Protein AF-A0A8T5HAB3-F1 (afdb_monomer)

Mean predicted aligned error: 11.74 Å

Nearest PDB structures (foldseek):
  2iwv-assembly2_B  TM=5.406E-01  e=1.955E+00  Escherichia coli K-12
  3oml-assembly1_A  TM=2.052E-01  e=4.133E-02  Drosophila melanogaster
  8avj-assembly1_A  TM=4.100E-01  e=1.955E+00  Rhizobium sp. AAP43
  1s9c-assembly5_I  TM=2.449E-01  e=1.146E+00  Homo sapiens
  3kh8-assembly1_B  TM=1.793E-01  e=4.995E-01  Phytophthora capsici

pLDDT: mean 70.03, std 17.87, range [23.34, 96.44]

Foldseek 3Di:
DDPQPQPKQKLKFKKFFADDDPPPQDDADDPVNLLVLVCVLCPVPDPVVQCVCSQVWDWDADPQGKTKTKDFAPPDPDLQQKGKIWMKIKHADPQDPPKIKIKIWMWIDGRVRGITIMIIIITRDRDDDDDDDPDFDQDRLSQLVRCVNGWIDDPHTWHLDEAEDEPVCLLCVLVVLPPLVDQAKEKEWEAAQVPQHALDPQSLLSSLCTSHHHYYYYSGQVSLVVLCPHPSNPPVRHGRNKMKMFARDDPVPPDRDMDIDDSVRCNVDDPVSRVVVVVSSNSSRPDPDPDDVVNVVVSND

Solvent-accessible surface area (backbone atoms only — not comparable to full-atom values): 17225 Å² total; per-residue (Å²): 136,80,85,78,80,73,58,65,55,40,32,40,31,69,33,34,35,62,83,74,80,65,99,78,69,90,54,80,81,44,72,66,59,52,51,50,52,54,49,58,72,40,59,89,77,49,56,75,78,79,48,64,51,56,87,69,33,37,79,48,72,48,97,79,61,33,34,40,38,35,43,46,53,78,90,60,95,50,80,81,61,59,52,38,40,37,36,37,42,34,32,60,40,96,86,40,88,96,35,32,37,31,39,38,37,33,38,39,26,54,76,97,51,65,44,39,34,36,39,34,37,34,47,70,42,79,66,96,70,90,69,86,78,90,69,83,66,77,76,75,64,61,58,36,52,50,30,68,58,32,38,29,23,68,98,52,82,43,55,42,63,66,42,74,33,40,83,86,52,45,80,54,47,62,60,62,70,70,36,68,85,43,77,55,29,38,36,42,33,18,7,19,72,88,75,44,40,58,68,65,66,55,62,60,36,19,38,74,33,28,74,59,36,48,45,35,32,38,64,29,46,66,39,36,54,57,46,59,70,36,95,83,19,89,88,61,80,46,53,55,16,12,38,34,38,42,60,47,60,44,96,92,38,79,62,90,62,67,48,78,43,51,35,71,57,48,74,70,35,85,61,47,55,31,55,51,50,64,70,47,37,74,68,30,48,83,53,83,72,92,67,44,73,64,53,54,51,56,76,71,107

Secondary structure (DSSP, 8-state):
---------EEEEEEEES----TT------HHHHHHHHHHHHTTTS-TGGGTTGGG--EEE-TTS-EEEEEE----S-TTSPEEEEEEEEEE-TTSTT-EEEEEEEEEE-TTSPPEEEEEEE-----S------S-----THHHHHHHHH-EESSSEE-SS-EEE-TTTGGGHHHHHS-TT--S-EEEEPBPTTT-SBSS-HHHHHHHHTTT-EEEEESSHHHHHHHHTSTTGGGT---TT-EEEEPPPBTTB-S---EEE-HHHHHHSTTHHHHHHHHHGGGGS-S--SS-HHHHHHHH-

Sequence (301 aa):
MKQRYKSSFILGSQIILGQQRPTNFLEEPTLDGIIAIAKSFLGNRFSEEEFEGFEQSINLTTDDNRRIETIVSPRDDNPFTPNYFGMTLEHPDPAKEGFNWGVTFAAVQDVGAPYKVEIALFNGWEGKVLSPFYKPISKPSLVPLLIGKYGARRKKHISTEITMLNEDNIRHFPKQVFDITRELPIILISTNNNTNQPVPDVHRVSYELSGVAHVYVMSDSSVSDLLYNHPMSGSMRCSDGDVRLFLPVNEQNSDFKDRSWRAKHITSAHRFDKVLLKKLAPYSLTIDSYVTMDQVREMHR

Structure (mmCIF, N/CA/C/O backbone):
data_AF-A0A8T5HAB3-F1
#
_entry.id   AF-A0A8T5HAB3-F1
#
loop_
_atom_site.group_PDB
_atom_site.id
_atom_site.type_symbol
_atom_site.label_atom_id
_atom_site.label_alt_id
_atom_site.label_comp_id
_atom_site.label_asym_id
_atom_site.label_entity_id
_atom_site.label_seq_id
_atom_site.pdbx_PDB_ins_code
_atom_site.Cartn_x
_atom_site.Cartn_y
_atom_site.Cartn_z
_atom_site.occupancy
_atom_site.B_iso_or_equiv
_atom_site.auth_seq_id
_atom_site.auth_comp_id
_atom_site.auth_asym_id
_atom_site.auth_atom_id
_atom_site.pdbx_PDB_model_num
ATOM 1 N N . MET A 1 1 ? 23.199 -8.914 32.234 1.00 33.72 1 MET A N 1
ATOM 2 C CA . MET A 1 1 ? 21.853 -8.602 31.698 1.00 33.72 1 MET A CA 1
ATOM 3 C C . MET A 1 1 ? 21.982 -8.215 30.231 1.00 33.72 1 MET A C 1
ATOM 5 O O . MET A 1 1 ? 22.595 -7.200 29.947 1.00 33.72 1 MET A O 1
ATOM 9 N N . LYS A 1 2 ? 21.485 -9.030 29.291 1.00 26.31 2 LYS A N 1
ATOM 10 C CA . LYS A 1 2 ? 21.413 -8.651 27.868 1.00 26.31 2 LYS A CA 1
ATOM 11 C C . LYS A 1 2 ? 20.051 -8.002 27.624 1.00 26.31 2 LYS A C 1
ATOM 13 O O . LYS A 1 2 ? 19.040 -8.692 27.751 1.00 26.31 2 LYS A O 1
ATOM 18 N N . GLN A 1 3 ? 20.038 -6.707 27.303 1.00 24.06 3 GLN A N 1
ATOM 19 C CA . GLN A 1 3 ? 18.858 -5.985 26.819 1.00 24.06 3 GLN A CA 1
ATOM 20 C C . GLN A 1 3 ? 18.239 -6.790 25.665 1.00 24.06 3 GLN A C 1
ATOM 22 O O . GLN A 1 3 ? 18.888 -7.065 24.654 1.00 24.06 3 GLN A O 1
ATOM 27 N N . ARG A 1 4 ? 17.012 -7.279 25.865 1.00 23.97 4 ARG A N 1
ATOM 28 C CA . ARG A 1 4 ? 16.245 -7.968 24.827 1.00 23.97 4 ARG A CA 1
ATOM 29 C C . ARG A 1 4 ? 15.634 -6.884 23.944 1.00 23.97 4 ARG A C 1
ATOM 31 O O . ARG A 1 4 ? 14.694 -6.224 24.366 1.00 23.97 4 ARG A O 1
ATOM 38 N N . TYR A 1 5 ? 16.173 -6.700 22.743 1.00 26.02 5 TYR A N 1
ATOM 39 C CA . TYR A 1 5 ? 15.503 -5.922 21.706 1.00 26.02 5 TYR A CA 1
ATOM 40 C C . TYR A 1 5 ? 14.200 -6.643 21.335 1.00 26.02 5 TYR A C 1
ATOM 42 O O . TYR A 1 5 ? 14.239 -7.772 20.841 1.00 26.02 5 TYR A O 1
ATOM 50 N N . LYS A 1 6 ? 13.056 -6.019 21.636 1.00 28.77 6 LYS A N 1
ATOM 51 C CA . LYS A 1 6 ? 11.750 -6.396 21.087 1.00 28.77 6 LYS A CA 1
ATOM 52 C C . LYS A 1 6 ? 11.747 -5.965 19.620 1.00 28.77 6 LYS A C 1
ATOM 54 O O . LYS A 1 6 ? 11.803 -4.775 19.338 1.00 28.77 6 LYS A O 1
ATOM 59 N N . SER A 1 7 ? 11.752 -6.912 18.689 1.00 30.59 7 SER A N 1
ATOM 60 C CA . SER A 1 7 ? 11.628 -6.611 17.258 1.00 30.59 7 SER A CA 1
ATOM 61 C C . SER A 1 7 ? 10.167 -6.730 16.835 1.00 30.59 7 SER A C 1
ATOM 63 O O . SER A 1 7 ? 9.792 -7.690 16.163 1.00 30.59 7 SER A O 1
ATOM 65 N N . SER A 1 8 ? 9.345 -5.776 17.269 1.00 34.56 8 SER A N 1
ATOM 66 C CA . SER A 1 8 ? 7.999 -5.569 16.738 1.00 34.56 8 SER A CA 1
ATOM 67 C C . SER A 1 8 ? 8.135 -4.891 15.371 1.00 34.56 8 SER A C 1
ATOM 69 O O . SER A 1 8 ? 8.792 -3.856 15.267 1.00 34.56 8 SER A O 1
ATOM 71 N N . PHE A 1 9 ? 7.540 -5.453 14.316 1.00 36.34 9 PHE A N 1
ATOM 72 C CA . PHE A 1 9 ? 7.453 -4.766 13.025 1.00 36.34 9 PHE A CA 1
ATOM 73 C C . PHE A 1 9 ? 6.095 -4.051 12.949 1.00 36.34 9 PHE A C 1
ATOM 75 O O . PHE A 1 9 ? 5.078 -4.690 12.704 1.00 36.34 9 PHE A O 1
ATOM 82 N N . ILE A 1 10 ? 6.086 -2.739 13.194 1.00 38.53 10 ILE A N 1
ATOM 83 C CA . ILE A 1 10 ? 4.991 -1.798 12.924 1.00 38.53 10 ILE A CA 1
ATOM 84 C C . ILE A 1 10 ? 5.086 -1.259 11.479 1.00 38.53 10 ILE A C 1
ATOM 86 O O . ILE A 1 10 ? 5.871 -0.379 11.149 1.00 38.53 10 ILE A O 1
ATOM 90 N N . LEU A 1 11 ? 4.265 -1.767 10.574 1.00 42.44 11 LEU A N 1
ATOM 91 C CA . LEU A 1 11 ? 3.973 -1.108 9.303 1.00 42.44 11 LEU A CA 1
ATOM 92 C C . LEU A 1 11 ? 3.077 0.116 9.568 1.00 42.44 11 LEU A C 1
ATOM 94 O O . LEU A 1 11 ? 1.858 -0.016 9.576 1.00 42.44 11 LEU A O 1
ATOM 98 N N . GLY A 1 12 ? 3.658 1.294 9.800 1.00 44.12 12 GLY A N 1
ATOM 99 C CA . GLY A 1 12 ? 2.918 2.546 9.984 1.00 44.12 12 GLY A CA 1
ATOM 100 C C . GLY A 1 12 ? 2.741 3.313 8.671 1.00 44.12 12 GLY A C 1
ATOM 101 O O . GLY A 1 12 ? 3.712 3.758 8.055 1.00 44.12 12 GLY A O 1
ATOM 102 N N . SER A 1 13 ? 1.499 3.511 8.230 1.00 50.12 13 SER A N 1
ATOM 103 C CA . SER A 1 13 ? 1.159 4.437 7.146 1.00 50.12 13 SER A CA 1
ATOM 104 C C . SER A 1 13 ? 0.144 5.468 7.635 1.00 50.12 13 SER A C 1
ATOM 106 O O . SER A 1 13 ? -1.039 5.182 7.787 1.00 50.12 13 SER A O 1
ATOM 108 N N . GLN A 1 14 ? 0.623 6.685 7.854 1.00 57.38 14 GLN A N 1
ATOM 109 C CA . GLN A 1 14 ? -0.188 7.878 8.067 1.00 57.38 14 GLN A CA 1
ATOM 110 C C . GLN A 1 14 ? -0.645 8.422 6.714 1.00 57.38 14 GLN A C 1
ATOM 112 O O . GLN A 1 14 ? 0.184 8.693 5.852 1.00 57.38 14 GLN A O 1
ATOM 117 N N . ILE A 1 15 ? -1.937 8.610 6.510 1.00 58.16 15 ILE A N 1
ATOM 118 C CA . ILE A 1 15 ? -2.502 9.156 5.281 1.00 58.16 15 ILE A CA 1
ATOM 119 C C . ILE A 1 15 ? -3.509 10.261 5.609 1.00 58.16 15 ILE A C 1
ATOM 121 O O . ILE A 1 15 ? -4.331 10.159 6.507 1.00 58.16 15 ILE A O 1
ATOM 125 N N . ILE A 1 16 ? -3.454 11.363 4.879 1.00 56.38 16 ILE A N 1
ATOM 126 C CA . ILE A 1 16 ? -4.442 12.436 4.979 1.00 56.38 16 ILE A CA 1
ATOM 127 C C . ILE A 1 16 ? -5.498 12.166 3.911 1.00 56.38 16 ILE A C 1
ATOM 129 O O . ILE A 1 16 ? -5.150 12.098 2.727 1.00 56.38 16 ILE A O 1
ATOM 133 N N . LEU A 1 17 ? -6.760 12.014 4.315 1.00 64.56 17 LEU A N 1
ATOM 134 C CA . LEU A 1 17 ? -7.873 11.819 3.384 1.00 64.56 17 LEU A CA 1
ATOM 135 C C . LEU A 1 17 ? -8.402 13.174 2.881 1.00 64.56 17 LEU A C 1
ATOM 137 O O . LEU A 1 17 ? -8.346 14.177 3.591 1.00 64.56 17 LEU A O 1
ATOM 141 N N . GLY A 1 18 ? -8.904 13.221 1.643 1.00 54.69 18 GLY A N 1
ATOM 142 C CA . GLY A 1 18 ? -9.720 14.341 1.145 1.00 54.69 18 GLY A CA 1
ATOM 143 C C . GLY A 1 18 ? -9.024 15.665 0.777 1.00 54.69 18 GLY A C 1
ATOM 144 O O . GLY A 1 18 ? -9.715 16.639 0.501 1.00 54.69 18 GLY A O 1
ATOM 145 N N . GLN A 1 19 ? -7.686 15.762 0.738 1.00 52.31 19 GLN A N 1
ATOM 146 C CA . GLN A 1 19 ? -7.002 17.068 0.569 1.00 52.31 19 GLN A CA 1
ATOM 147 C C . GLN A 1 19 ? -6.591 17.495 -0.850 1.00 52.31 19 GLN A C 1
ATOM 149 O O . GLN A 1 19 ? -6.074 18.599 -1.003 1.00 52.31 19 GLN A O 1
ATOM 154 N N . GLN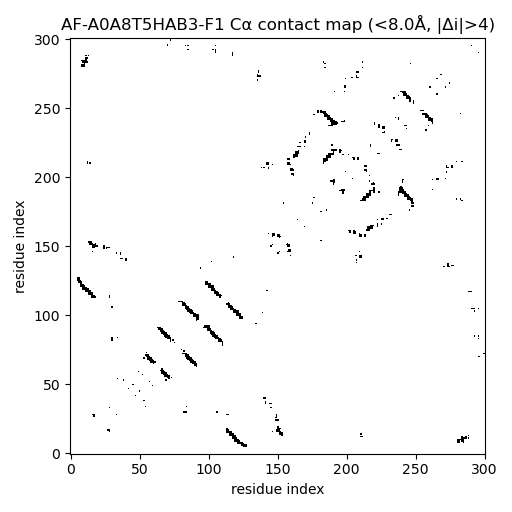 A 1 20 ? -6.812 16.704 -1.898 1.00 44.72 20 GLN A N 1
ATOM 155 C CA . GLN A 1 20 ? -6.671 17.190 -3.277 1.00 44.72 20 GLN A CA 1
ATOM 156 C C . GLN A 1 20 ? -7.676 16.468 -4.158 1.00 44.72 20 GLN A C 1
ATOM 158 O O . GLN A 1 20 ? -7.645 15.246 -4.230 1.00 44.72 20 GLN A O 1
ATOM 163 N N . ARG A 1 21 ? -8.553 17.227 -4.819 1.00 41.53 21 ARG A N 1
ATOM 164 C CA . ARG A 1 21 ? -9.411 16.725 -5.891 1.00 41.53 21 ARG A CA 1
ATOM 165 C C . ARG A 1 21 ? -8.561 16.585 -7.167 1.00 41.53 21 ARG A C 1
ATOM 167 O O . ARG A 1 21 ? -8.344 17.599 -7.826 1.00 41.53 21 ARG A O 1
ATOM 174 N N . PRO A 1 22 ? -8.133 15.389 -7.616 1.00 44.00 22 PRO A N 1
ATOM 175 C CA . PRO A 1 22 ? -8.448 15.072 -8.997 1.00 44.00 22 PRO A CA 1
ATOM 176 C C . PRO A 1 22 ? -9.979 15.093 -9.080 1.00 44.00 22 PRO A C 1
ATOM 178 O O . PRO A 1 22 ? -10.662 14.676 -8.146 1.00 44.00 22 PRO A O 1
ATOM 181 N N . THR A 1 23 ? -10.523 15.658 -10.145 1.00 50.00 23 THR A N 1
ATOM 182 C CA . THR A 1 23 ? -11.940 16.007 -10.366 1.00 50.00 23 THR A CA 1
ATOM 183 C C . THR A 1 23 ? -12.970 14.869 -10.218 1.00 50.00 23 THR A C 1
ATOM 185 O O . THR A 1 23 ? -14.132 15.070 -10.549 1.00 50.00 23 THR A O 1
ATOM 188 N N . ASN A 1 24 ? -12.583 13.698 -9.704 1.00 50.66 24 ASN A N 1
ATOM 189 C CA . ASN A 1 24 ? -13.331 12.447 -9.780 1.00 50.66 24 ASN A CA 1
ATOM 190 C C . ASN A 1 24 ? -13.700 11.820 -8.417 1.00 50.66 24 ASN A C 1
ATOM 192 O O . ASN A 1 24 ? -14.334 10.769 -8.417 1.00 50.66 24 ASN A O 1
ATOM 196 N N . PHE A 1 25 ? -13.335 12.404 -7.266 1.00 53.78 25 PHE A N 1
ATOM 197 C CA . PHE A 1 25 ? -13.795 11.883 -5.964 1.00 53.78 25 PHE A CA 1
ATOM 198 C C . PHE A 1 25 ? -15.113 12.548 -5.549 1.00 53.78 25 PHE A C 1
ATOM 200 O O . PHE A 1 25 ? -15.190 13.772 -5.448 1.00 53.78 25 PHE A O 1
ATOM 207 N N . LEU A 1 26 ? -16.148 11.722 -5.363 1.00 54.97 26 LEU A N 1
ATOM 208 C CA . LEU A 1 26 ? -17.553 12.136 -5.271 1.00 54.97 26 LEU A CA 1
ATOM 209 C C . LEU A 1 26 ? -18.028 12.465 -3.844 1.00 54.97 26 LEU A C 1
ATOM 211 O O . LEU A 1 26 ? -19.064 13.105 -3.699 1.00 54.97 26 LEU A O 1
ATOM 215 N N . GLU A 1 27 ? -17.294 12.060 -2.801 1.00 68.88 27 GLU A N 1
ATOM 216 C CA . GLU A 1 27 ? -17.746 12.165 -1.405 1.00 68.88 27 GLU A CA 1
ATOM 217 C C . GLU A 1 27 ? -16.648 12.705 -0.480 1.00 68.88 27 GLU A C 1
ATOM 219 O O . GLU A 1 27 ? -15.500 12.255 -0.520 1.00 68.88 27 GLU A O 1
ATOM 224 N N . GLU A 1 28 ? -17.007 13.654 0.387 1.00 70.81 28 GLU A N 1
ATOM 225 C CA . GLU A 1 28 ? -16.139 14.074 1.488 1.00 70.81 28 GLU A CA 1
ATOM 226 C C . GLU A 1 28 ? -16.094 12.976 2.566 1.00 70.81 28 GLU A C 1
ATOM 228 O O . GLU A 1 28 ? -17.123 12.358 2.859 1.00 70.81 28 GLU A O 1
ATOM 233 N N . PRO A 1 29 ? -14.919 12.692 3.161 1.00 73.69 29 PRO A N 1
ATOM 234 C CA . PRO A 1 29 ? -14.834 11.724 4.243 1.00 73.69 29 PRO A CA 1
ATOM 235 C C . PRO A 1 29 ? -15.643 12.212 5.447 1.00 73.69 29 PRO A C 1
ATOM 237 O O . PRO A 1 29 ? -15.384 13.290 5.979 1.00 73.69 29 PRO A O 1
ATOM 240 N N . THR A 1 30 ? -16.598 11.397 5.890 1.00 81.00 30 THR A N 1
ATOM 241 C CA . THR A 1 30 ? -17.330 11.568 7.151 1.00 81.00 30 THR A CA 1
ATOM 242 C C . THR A 1 30 ? -16.931 10.461 8.122 1.00 81.00 30 THR A C 1
ATOM 244 O O . THR A 1 30 ? -16.566 9.364 7.688 1.00 81.00 30 THR A O 1
ATOM 247 N N . LEU A 1 31 ? -17.019 10.718 9.433 1.00 78.50 31 LEU A N 1
ATOM 248 C CA . LEU A 1 31 ? -16.762 9.696 10.452 1.00 78.50 31 LEU A CA 1
ATOM 249 C C . LEU A 1 31 ? -17.631 8.451 10.219 1.00 78.50 31 LEU A C 1
ATOM 251 O O . LEU A 1 31 ? -17.117 7.338 10.207 1.00 78.50 31 LEU A O 1
ATOM 255 N N . ASP A 1 32 ? -18.914 8.649 9.913 1.00 81.44 32 ASP A N 1
ATOM 256 C CA . ASP A 1 32 ? -19.868 7.572 9.625 1.00 81.44 32 ASP A CA 1
ATOM 257 C C . ASP A 1 32 ? -19.472 6.756 8.399 1.00 81.44 32 ASP A C 1
ATOM 259 O O . ASP A 1 32 ? -19.550 5.531 8.405 1.00 81.44 32 ASP A O 1
ATOM 263 N N . GLY A 1 33 ? -18.995 7.421 7.345 1.00 81.38 33 GLY A N 1
ATOM 264 C CA . GLY A 1 33 ? -18.505 6.742 6.155 1.00 81.38 33 GLY A CA 1
ATOM 265 C C . GLY A 1 33 ? -17.252 5.909 6.438 1.00 81.38 33 GLY A C 1
ATOM 266 O O . GLY A 1 33 ? -17.143 4.781 5.955 1.00 81.38 33 GLY A O 1
ATOM 267 N N . ILE A 1 34 ? -16.334 6.424 7.262 1.00 76.69 34 ILE A N 1
ATOM 268 C CA . ILE A 1 34 ? -15.131 5.703 7.701 1.00 76.69 34 ILE A CA 1
ATOM 269 C C . ILE A 1 34 ? -15.515 4.487 8.559 1.00 76.69 34 ILE A C 1
ATOM 271 O O . ILE A 1 34 ? -15.037 3.381 8.294 1.00 76.69 34 ILE A O 1
ATOM 275 N N . ILE A 1 35 ? -16.404 4.670 9.539 1.00 81.56 35 ILE A N 1
ATOM 276 C CA . ILE A 1 35 ? -16.920 3.606 10.410 1.00 81.56 35 ILE A CA 1
ATOM 277 C C . ILE A 1 35 ? -17.635 2.535 9.580 1.00 81.56 35 ILE A C 1
ATOM 279 O O . ILE A 1 35 ? -17.377 1.349 9.770 1.00 81.56 35 ILE A O 1
ATOM 283 N N . ALA A 1 36 ? -18.461 2.921 8.605 1.00 82.81 36 ALA A N 1
ATOM 284 C CA . ALA A 1 36 ? -19.163 1.985 7.730 1.00 82.81 36 ALA A CA 1
ATOM 285 C C . ALA A 1 36 ? -18.201 1.126 6.891 1.00 82.81 36 ALA A C 1
ATOM 287 O O . ALA A 1 36 ? -18.415 -0.078 6.746 1.00 82.81 36 ALA A O 1
ATOM 288 N N . ILE A 1 37 ? -17.112 1.705 6.371 1.00 77.69 37 ILE A N 1
ATOM 289 C CA . ILE A 1 37 ? -16.078 0.946 5.646 1.00 77.69 37 ILE A CA 1
ATOM 290 C C . ILE A 1 37 ? -15.340 -0.001 6.593 1.00 77.69 37 ILE A C 1
ATOM 292 O O . ILE A 1 37 ? -15.097 -1.152 6.228 1.00 77.69 37 ILE A O 1
ATOM 296 N N . ALA A 1 38 ? -15.000 0.455 7.803 1.00 77.38 38 ALA A N 1
ATOM 297 C CA . ALA A 1 38 ? -14.361 -0.383 8.813 1.00 77.38 38 ALA A CA 1
ATOM 298 C C . ALA A 1 38 ? -15.263 -1.562 9.211 1.00 77.38 38 ALA A C 1
ATOM 300 O O . ALA A 1 38 ? -14.813 -2.705 9.191 1.00 77.38 38 ALA A O 1
ATOM 301 N N . LYS A 1 39 ? -16.551 -1.308 9.462 1.00 78.31 39 LYS A N 1
ATOM 302 C CA . LYS A 1 39 ? -17.571 -2.323 9.759 1.00 78.31 39 LYS A CA 1
ATOM 303 C C . LYS A 1 39 ? -17.743 -3.304 8.599 1.00 78.31 39 LYS A C 1
ATOM 305 O O . LYS A 1 39 ? -17.672 -4.510 8.802 1.00 78.31 39 LYS A O 1
ATOM 310 N N . SER A 1 40 ? -17.855 -2.813 7.362 1.00 79.62 40 SER A N 1
ATOM 311 C CA . SER A 1 40 ? -17.942 -3.653 6.154 1.00 79.62 40 SER A CA 1
ATOM 312 C C . SER A 1 40 ? -16.714 -4.553 5.977 1.00 79.62 40 SER A C 1
ATOM 314 O O . SER A 1 40 ? -16.843 -5.737 5.671 1.00 79.62 40 SER A O 1
ATOM 316 N N . PHE A 1 41 ? -15.518 -4.023 6.239 1.00 74.62 41 PHE A N 1
ATOM 317 C CA . PHE A 1 41 ? -14.273 -4.790 6.219 1.00 74.62 41 PHE A CA 1
ATOM 318 C C . PHE A 1 41 ? -14.274 -5.952 7.229 1.00 74.62 41 PHE A C 1
ATOM 320 O O . PHE A 1 41 ? -13.601 -6.966 7.007 1.00 74.62 41 PHE A O 1
ATOM 327 N N . LEU A 1 42 ? -15.036 -5.831 8.315 1.00 74.69 42 LEU A N 1
ATOM 328 C CA . LEU A 1 42 ? -15.141 -6.850 9.348 1.00 74.69 42 LEU A CA 1
ATOM 329 C C . LEU A 1 42 ? -16.377 -7.750 9.231 1.00 74.69 42 LEU A C 1
ATOM 331 O O . LEU A 1 42 ? -16.367 -8.820 9.831 1.00 74.69 42 LEU A O 1
ATOM 335 N N . GLY A 1 43 ? -17.397 -7.370 8.457 1.00 67.19 43 GLY A N 1
ATOM 336 C CA . GLY A 1 43 ? -18.706 -8.041 8.403 1.00 67.19 43 GLY A CA 1
ATOM 337 C C . GLY A 1 43 ? -18.696 -9.507 7.945 1.00 67.19 43 GLY A C 1
ATOM 338 O O . GLY A 1 43 ? -19.689 -10.199 8.091 1.00 67.19 43 GLY A O 1
ATOM 339 N N . ASN A 1 44 ? -17.564 -10.012 7.442 1.00 66.81 44 ASN A N 1
ATOM 340 C CA . ASN A 1 44 ? -17.372 -11.437 7.127 1.00 66.81 44 ASN A CA 1
ATOM 341 C C . ASN A 1 44 ? -16.556 -12.194 8.189 1.00 66.81 44 ASN A C 1
ATOM 343 O O . ASN A 1 44 ? -16.186 -13.349 7.985 1.00 66.81 44 ASN A O 1
ATOM 347 N N . ARG A 1 45 ? -16.168 -11.521 9.275 1.00 71.31 45 ARG A N 1
ATOM 348 C CA . ARG A 1 45 ? -15.281 -12.058 10.315 1.00 71.31 45 ARG A CA 1
ATOM 349 C C . ARG A 1 45 ? -15.986 -12.222 11.648 1.00 71.31 45 ARG A C 1
ATOM 351 O O . ARG A 1 45 ? -15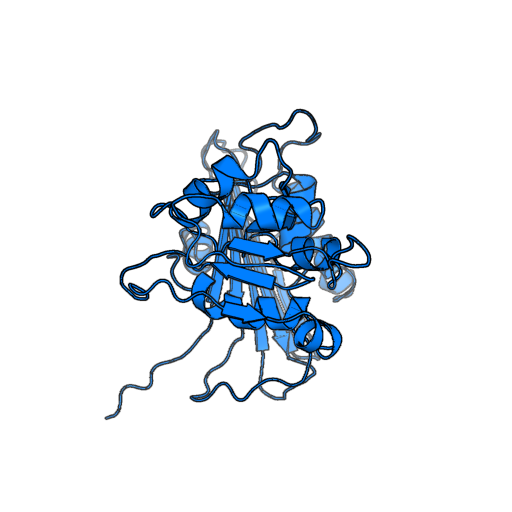.592 -13.117 12.382 1.00 71.31 45 ARG A O 1
ATOM 358 N N . PHE A 1 46 ? -16.993 -11.416 11.935 1.00 72.62 46 PHE A N 1
ATOM 359 C CA . PHE A 1 46 ? -17.808 -11.565 13.132 1.00 72.62 46 PHE A CA 1
ATOM 360 C C . PHE A 1 46 ? -19.276 -11.533 12.717 1.00 72.62 46 PHE A C 1
ATOM 362 O O . PHE A 1 46 ? -19.616 -10.981 11.667 1.00 72.62 46 PHE A O 1
ATOM 369 N N . SER A 1 47 ? -20.115 -12.179 13.511 1.00 75.75 47 SER A N 1
ATOM 370 C CA . SER A 1 47 ? -21.566 -12.160 13.366 1.00 75.75 47 SER A CA 1
ATOM 371 C C . SER A 1 47 ? -22.130 -10.754 13.596 1.00 75.75 47 SER A C 1
ATOM 373 O O . SER A 1 47 ? -21.489 -9.903 14.213 1.00 75.75 47 SER A O 1
ATOM 375 N N . GLU A 1 48 ? -23.337 -10.490 13.091 1.00 76.69 48 GLU A N 1
ATOM 376 C CA . GLU A 1 48 ? -24.003 -9.199 13.316 1.00 76.69 48 GLU A CA 1
ATOM 377 C C . GLU A 1 48 ? -24.250 -8.925 14.805 1.00 76.69 48 GLU A C 1
ATOM 379 O O . GLU A 1 48 ? -24.107 -7.784 15.239 1.00 76.69 48 GLU A O 1
ATOM 384 N N . GLU A 1 49 ? -24.544 -9.967 15.588 1.00 75.38 49 GLU A N 1
ATOM 385 C CA . GLU A 1 49 ? -24.732 -9.885 17.043 1.00 75.38 49 GLU A CA 1
ATOM 386 C C . GLU A 1 49 ? -23.437 -9.472 17.759 1.00 75.38 49 GLU A C 1
ATOM 388 O O . GLU A 1 49 ? -23.453 -8.605 18.627 1.00 75.38 49 GLU A O 1
ATOM 393 N N . GLU A 1 50 ? -22.285 -10.005 17.338 1.00 73.50 50 GLU A N 1
ATOM 394 C CA . GLU A 1 50 ? -20.965 -9.597 17.846 1.00 73.50 50 GLU A CA 1
ATOM 395 C C . GLU A 1 50 ? -20.607 -8.139 17.497 1.00 73.50 50 GLU A C 1
ATOM 397 O O . GLU A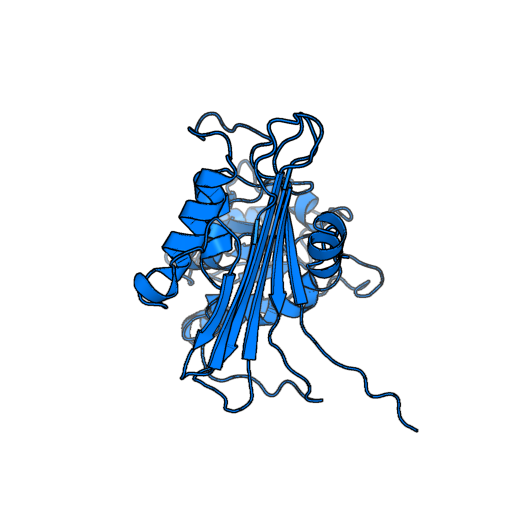 1 50 ? -19.733 -7.544 18.130 1.00 73.50 50 GLU A O 1
ATOM 402 N N . PHE A 1 51 ? -21.269 -7.557 16.491 1.00 78.56 51 PHE A N 1
ATOM 403 C CA . PHE A 1 51 ? -21.065 -6.179 16.040 1.00 78.56 51 PHE A CA 1
ATOM 404 C C . PHE A 1 51 ? -22.011 -5.155 16.673 1.00 78.56 51 PHE A C 1
ATOM 406 O O . PHE A 1 51 ? -21.895 -3.958 16.369 1.00 78.56 51 PHE A O 1
ATOM 413 N N . GLU A 1 52 ? -22.935 -5.581 17.535 1.00 79.06 52 GLU A N 1
ATOM 414 C CA . GLU A 1 52 ? -23.814 -4.660 18.245 1.00 79.06 52 GLU A CA 1
ATOM 415 C C . GLU A 1 52 ? -22.973 -3.688 19.091 1.00 79.06 52 GLU A C 1
ATOM 417 O O . GLU A 1 52 ? -22.082 -4.085 19.839 1.00 79.06 52 GLU A O 1
ATOM 422 N N . GLY A 1 53 ? -23.198 -2.382 18.923 1.00 78.12 53 GLY A N 1
ATOM 423 C CA . GLY A 1 53 ? -22.430 -1.359 19.636 1.00 78.12 53 GLY A CA 1
ATOM 424 C C . GLY A 1 53 ? -21.151 -0.869 18.943 1.00 78.12 53 GLY A C 1
ATOM 425 O O . GLY A 1 53 ? -20.489 0.010 19.486 1.00 78.12 53 GLY A O 1
ATOM 426 N N . PHE A 1 54 ? -20.772 -1.380 17.757 1.00 82.44 54 PHE A N 1
ATOM 427 C CA . PHE A 1 54 ? -19.514 -0.999 17.069 1.00 82.44 54 PHE A CA 1
ATOM 428 C C . PHE A 1 54 ? -19.314 0.519 16.927 1.00 82.44 54 PHE A C 1
ATOM 430 O O . PHE A 1 54 ? -18.192 1.022 17.021 1.00 82.44 54 PHE A O 1
ATOM 437 N N . GLU A 1 55 ? -20.419 1.233 16.713 1.00 81.94 55 GLU A N 1
ATOM 438 C CA . GLU A 1 55 ? -20.494 2.684 16.511 1.00 81.94 55 GLU A CA 1
ATOM 439 C C . GLU A 1 55 ? -20.457 3.464 17.839 1.00 81.94 55 GLU A C 1
ATOM 441 O O . GLU A 1 55 ? -20.331 4.684 17.835 1.00 81.94 55 GLU A O 1
ATOM 446 N N . GLN A 1 56 ? -20.539 2.762 18.971 1.00 80.75 56 GLN A N 1
ATOM 447 C CA . GLN A 1 56 ? -20.552 3.283 20.338 1.00 80.75 56 GLN A CA 1
ATOM 448 C C . GLN A 1 56 ? -19.315 2.859 21.149 1.00 80.75 56 GLN A C 1
ATOM 450 O O . GLN A 1 56 ? -19.278 3.085 22.356 1.00 80.75 56 GLN A O 1
ATOM 455 N N . SER A 1 57 ? -18.283 2.319 20.488 1.00 83.44 57 SER A N 1
ATOM 456 C CA . SER A 1 57 ? -17.110 1.663 21.094 1.00 83.44 57 SER A CA 1
ATOM 457 C C . SER A 1 57 ? -17.404 0.247 21.603 1.00 83.44 57 SER A C 1
ATOM 459 O O . SER A 1 57 ? -18.305 0.031 22.408 1.00 83.44 57 SER A O 1
ATOM 461 N N . ILE A 1 58 ? -16.600 -0.727 21.172 1.00 84.75 58 ILE A N 1
ATOM 462 C CA . ILE A 1 58 ? -16.668 -2.125 21.627 1.00 84.75 58 ILE A CA 1
ATOM 463 C C . ILE A 1 58 ? -15.294 -2.632 22.049 1.00 84.75 58 ILE A C 1
ATOM 465 O O . ILE A 1 58 ? -14.268 -2.156 21.573 1.00 84.75 58 ILE A O 1
ATOM 469 N N . ASN A 1 59 ? -15.269 -3.646 22.910 1.00 85.88 59 ASN A N 1
ATOM 470 C CA . ASN A 1 59 ? -14.082 -4.445 23.195 1.00 85.88 59 ASN A CA 1
ATOM 471 C C . ASN A 1 59 ? -14.503 -5.915 23.259 1.00 85.88 59 ASN A C 1
ATOM 473 O O . ASN A 1 59 ? -15.039 -6.372 24.267 1.00 85.88 59 ASN A O 1
ATOM 477 N N . LEU A 1 60 ? -14.310 -6.624 22.153 1.00 84.38 60 LEU A N 1
ATOM 478 C CA . LEU A 1 60 ? -14.760 -7.994 21.948 1.00 84.38 60 LEU A CA 1
ATOM 479 C C . LEU A 1 60 ? -13.550 -8.910 21.764 1.00 84.38 60 LEU A C 1
ATOM 481 O O . LEU A 1 60 ? -12.586 -8.557 21.087 1.00 84.38 60 LEU A O 1
ATOM 485 N N . THR A 1 61 ? -13.617 -10.108 22.339 1.00 83.19 61 THR A N 1
ATOM 486 C CA . THR A 1 61 ? -12.699 -11.215 22.041 1.00 83.19 61 THR A CA 1
ATOM 487 C C . THR A 1 61 ? -13.524 -12.446 21.679 1.00 83.19 61 THR A C 1
ATOM 489 O O . THR A 1 61 ? -14.426 -12.802 22.430 1.00 83.19 61 THR A O 1
ATOM 492 N N . THR A 1 62 ? -13.238 -13.067 20.537 1.00 79.50 62 THR A N 1
ATOM 493 C CA . THR A 1 62 ? -13.941 -14.256 20.032 1.00 79.50 62 THR A CA 1
ATOM 494 C C . THR A 1 62 ? -13.285 -15.548 20.511 1.00 79.50 62 THR A C 1
ATOM 496 O O . THR A 1 62 ? -12.123 -15.556 20.928 1.00 79.50 62 THR A O 1
ATOM 499 N N . ASP A 1 63 ? -13.999 -16.665 20.363 1.00 76.44 63 A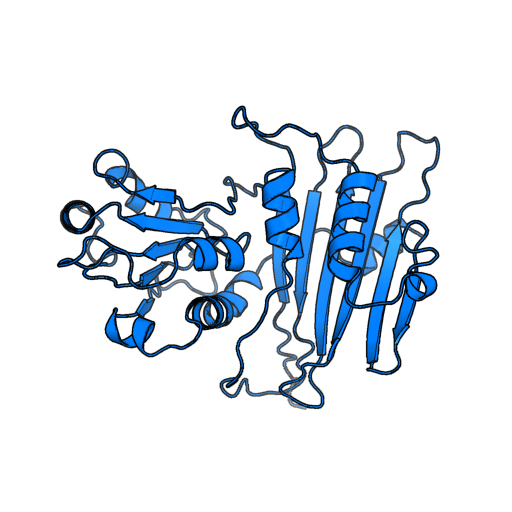SP A N 1
ATOM 500 C CA . ASP A 1 63 ? -13.523 -18.002 20.748 1.00 76.44 63 ASP A CA 1
ATOM 501 C C . ASP A 1 63 ? -12.241 -18.439 20.022 1.00 76.44 63 ASP A C 1
ATOM 503 O O . ASP A 1 63 ? -11.442 -19.210 20.552 1.00 76.44 63 ASP A O 1
ATOM 507 N N . ASP A 1 64 ? -12.007 -17.932 18.811 1.00 73.44 64 ASP A N 1
ATOM 508 C CA . ASP A 1 64 ? -10.777 -18.164 18.054 1.00 73.44 64 ASP A CA 1
ATOM 509 C C . ASP A 1 64 ? -9.703 -17.092 18.308 1.00 73.44 64 ASP A C 1
ATOM 511 O O . ASP A 1 64 ? -8.825 -16.879 17.474 1.00 73.44 64 ASP A O 1
ATOM 515 N N . ASN A 1 65 ? -9.745 -16.432 19.471 1.00 75.38 65 ASN A N 1
ATOM 516 C CA . ASN A 1 65 ? -8.773 -15.436 19.934 1.00 75.38 65 ASN A CA 1
ATOM 517 C C . ASN A 1 65 ? -8.605 -14.227 18.999 1.00 75.38 65 ASN A C 1
ATOM 519 O O . ASN A 1 65 ? -7.538 -13.604 18.972 1.00 75.38 65 ASN A O 1
ATOM 523 N N . ARG A 1 66 ? -9.634 -13.863 18.226 1.00 77.44 66 ARG A N 1
ATOM 524 C CA . ARG A 1 66 ? -9.648 -12.560 17.552 1.00 77.44 66 ARG A CA 1
ATOM 525 C C . ARG A 1 66 ? -10.125 -11.528 18.548 1.00 77.44 66 ARG A C 1
ATOM 527 O O . ARG A 1 66 ? -11.115 -11.742 19.234 1.00 77.44 66 ARG A O 1
ATOM 534 N N . ARG A 1 67 ? -9.437 -10.398 18.614 1.00 80.00 67 ARG A N 1
ATOM 535 C CA . ARG A 1 67 ? -9.823 -9.281 19.466 1.00 80.00 67 ARG A CA 1
ATOM 536 C C . ARG A 1 67 ? -10.122 -8.075 18.605 1.00 80.00 67 ARG A C 1
ATOM 538 O O . ARG A 1 67 ? -9.371 -7.764 17.687 1.00 80.00 67 ARG A O 1
ATOM 545 N N . ILE A 1 68 ? -11.197 -7.377 18.918 1.00 80.31 68 ILE A N 1
ATOM 546 C CA . ILE A 1 68 ? -11.488 -6.081 18.338 1.00 80.31 68 ILE A CA 1
ATOM 547 C C . ILE A 1 68 ? -11.782 -5.077 19.438 1.00 80.31 68 ILE A C 1
ATOM 549 O O . ILE A 1 68 ? -12.549 -5.340 20.355 1.00 80.31 68 ILE A O 1
ATOM 553 N N . GLU A 1 69 ? -11.153 -3.920 19.333 1.00 81.81 69 GLU A N 1
ATOM 554 C CA . GLU A 1 69 ? -11.394 -2.776 20.192 1.00 81.81 69 GLU A CA 1
ATOM 555 C C . GLU A 1 69 ? -11.706 -1.580 19.301 1.00 81.81 69 GLU A C 1
ATOM 557 O O . GLU A 1 69 ? -10.909 -1.259 18.422 1.00 81.81 69 GLU A O 1
ATOM 562 N N . THR A 1 70 ? -12.839 -0.921 19.502 1.00 83.00 70 THR A N 1
ATOM 563 C CA . THR A 1 70 ? -13.134 0.371 18.883 1.00 83.00 70 THR A CA 1
ATOM 564 C C . THR A 1 70 ? -13.297 1.440 19.941 1.00 83.00 70 THR A C 1
ATOM 566 O O . THR A 1 70 ? -13.729 1.169 21.056 1.00 83.00 70 THR A O 1
ATOM 569 N N . ILE A 1 71 ? -12.932 2.663 19.577 1.00 79.88 71 ILE A N 1
ATOM 570 C CA . ILE A 1 71 ? -13.153 3.861 20.374 1.00 79.88 71 ILE A CA 1
ATOM 571 C C . ILE A 1 71 ? -13.753 4.893 19.434 1.00 79.88 71 ILE A C 1
ATOM 573 O O . ILE A 1 71 ? -13.160 5.216 18.408 1.00 79.88 71 ILE A O 1
ATOM 577 N N . VAL A 1 72 ? -14.924 5.404 19.769 1.00 83.06 72 VAL A N 1
ATOM 578 C CA . VAL A 1 72 ? -15.617 6.437 19.003 1.00 83.06 72 VAL A CA 1
ATOM 579 C C . VAL A 1 72 ? -15.795 7.631 19.930 1.00 83.06 72 VAL A C 1
ATOM 581 O O . VAL A 1 72 ? -16.283 7.466 21.045 1.00 83.06 72 VAL A O 1
ATOM 584 N N . SER A 1 73 ? -15.388 8.823 19.489 1.00 78.62 73 SER A N 1
ATOM 585 C CA . SER A 1 73 ? -15.690 10.049 20.234 1.00 78.62 73 SER A CA 1
ATOM 586 C C . SER A 1 73 ? -17.211 10.217 20.291 1.00 78.62 73 SER A C 1
ATOM 588 O O . SER A 1 73 ? -17.848 10.148 19.230 1.00 78.62 73 SER A O 1
ATOM 590 N N . PRO A 1 74 ? -17.819 10.407 21.475 1.00 62.44 74 PRO A N 1
ATOM 591 C CA . PRO A 1 74 ? -19.239 10.699 21.556 1.00 62.44 74 PRO A CA 1
ATOM 592 C C . PRO A 1 74 ? -19.529 11.946 20.719 1.00 62.44 74 PRO A C 1
ATOM 594 O O . PRO A 1 74 ? -18.797 12.935 20.775 1.00 62.44 74 PRO A O 1
ATOM 597 N N . ARG A 1 75 ? -20.586 11.877 19.902 1.00 61.66 75 ARG A N 1
ATOM 598 C CA . ARG A 1 75 ? -21.084 13.028 19.147 1.00 61.66 75 ARG A CA 1
ATOM 599 C C . ARG A 1 75 ? -21.651 14.041 20.136 1.00 61.66 75 ARG A C 1
ATOM 601 O O . ARG A 1 75 ? -22.854 14.059 20.372 1.00 61.66 75 ARG A O 1
ATOM 608 N N . ASP A 1 76 ? -20.795 14.850 20.737 1.00 58.47 76 ASP A N 1
ATOM 609 C CA . ASP A 1 76 ? -21.262 16.039 21.424 1.00 58.47 76 ASP A CA 1
ATOM 610 C C . ASP A 1 76 ? -21.664 17.071 20.370 1.00 58.47 76 ASP A C 1
ATOM 612 O O . ASP A 1 76 ? -20.955 17.285 19.386 1.00 58.47 76 ASP A O 1
ATOM 616 N N . ASP A 1 77 ? -22.759 17.792 20.617 1.00 59.72 77 ASP A N 1
ATOM 617 C CA . ASP A 1 77 ? -23.162 18.971 19.831 1.00 59.72 77 ASP A CA 1
ATOM 618 C C . ASP A 1 77 ? -22.123 20.114 19.908 1.00 59.72 77 ASP A C 1
ATOM 620 O O . ASP A 1 77 ? -22.336 21.207 19.382 1.00 59.72 77 ASP A O 1
ATOM 624 N N . ASN A 1 78 ? -21.000 19.887 20.594 1.00 64.94 78 ASN A N 1
ATOM 625 C CA . ASN A 1 78 ? -19.904 20.816 20.740 1.00 64.94 78 ASN A CA 1
ATOM 626 C C . ASN A 1 78 ? -19.005 20.791 19.485 1.00 64.94 78 ASN A C 1
ATOM 628 O O . ASN A 1 78 ? -18.193 19.876 19.328 1.00 64.94 78 ASN A O 1
ATOM 632 N N . PRO A 1 79 ? -19.050 21.828 18.625 1.00 63.44 79 PRO A N 1
ATOM 633 C CA . PRO A 1 79 ? -18.247 21.890 17.402 1.00 63.44 79 PRO A CA 1
ATOM 634 C C . PRO A 1 79 ? -16.740 22.031 17.670 1.00 63.44 79 PRO A C 1
ATOM 636 O O . PRO A 1 79 ? -15.948 22.042 16.727 1.00 63.44 79 PRO A O 1
ATOM 639 N N . PHE A 1 80 ? -16.338 22.184 18.935 1.00 64.81 80 PHE A N 1
ATOM 640 C CA . PHE A 1 80 ? -14.947 22.313 19.353 1.00 64.81 80 PHE A CA 1
ATOM 641 C C . PHE A 1 80 ? -14.323 20.988 19.809 1.00 64.81 80 PHE A C 1
ATOM 643 O O . PHE A 1 80 ? -13.108 20.944 20.007 1.00 64.81 80 PHE A O 1
ATOM 650 N N . THR A 1 81 ? -15.109 19.916 19.954 1.00 65.88 81 THR A N 1
ATOM 651 C CA . THR A 1 81 ? -14.582 18.589 20.294 1.00 65.88 81 THR A CA 1
ATOM 652 C C . THR A 1 81 ? -14.136 17.874 19.011 1.00 65.88 81 THR A C 1
ATOM 654 O O . THR A 1 81 ? -14.929 17.751 18.076 1.00 65.88 81 THR A O 1
ATOM 657 N N . PRO A 1 82 ? -12.877 17.406 18.912 1.00 65.75 82 PRO A N 1
ATOM 658 C CA . PRO A 1 82 ? -12.423 16.669 17.742 1.00 65.75 82 PRO A CA 1
ATOM 659 C C . PRO A 1 82 ? -13.175 15.340 17.610 1.00 65.75 82 PRO A C 1
ATOM 661 O O . PRO A 1 82 ? -13.315 14.571 18.564 1.00 65.75 82 PRO A O 1
ATOM 664 N N . ASN A 1 83 ? -13.628 15.055 16.391 1.00 76.56 83 ASN A N 1
ATOM 665 C CA . ASN A 1 83 ? -14.223 13.771 16.049 1.00 76.56 83 ASN A CA 1
ATOM 666 C C . ASN A 1 83 ? -13.112 12.755 15.815 1.00 76.56 83 ASN A C 1
ATOM 668 O O . ASN 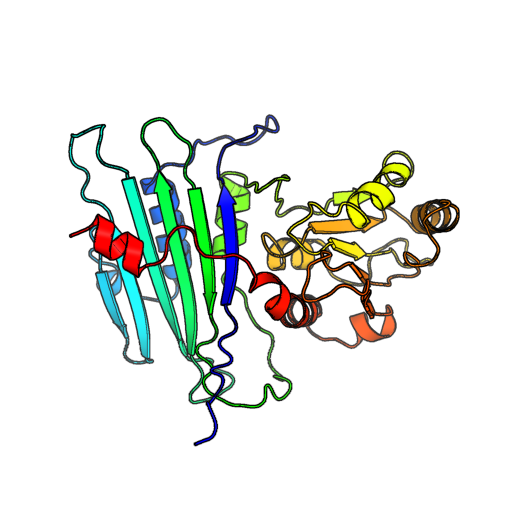A 1 83 ? -12.215 12.985 14.995 1.00 76.56 83 ASN A O 1
ATOM 672 N N . TYR A 1 84 ? -13.186 11.616 16.495 1.00 77.69 84 TYR A N 1
ATOM 673 C CA . TYR A 1 84 ? -12.235 10.539 16.285 1.00 77.69 84 TYR A CA 1
ATOM 674 C C . TYR A 1 84 ? -12.891 9.163 16.289 1.00 77.69 84 TYR A C 1
ATOM 676 O O . TYR A 1 84 ? -13.904 8.922 16.944 1.00 77.69 84 TYR A O 1
ATOM 684 N N . PHE A 1 85 ? -12.272 8.260 15.537 1.00 77.88 85 PHE A N 1
ATOM 685 C CA . PHE A 1 85 ? -12.569 6.836 15.530 1.00 77.88 85 PHE A CA 1
ATOM 686 C C . PHE A 1 85 ? -11.257 6.060 15.562 1.00 77.88 85 PHE A C 1
ATOM 688 O O . PHE A 1 85 ? -10.443 6.160 14.646 1.00 77.88 85 PHE A O 1
ATOM 695 N N . GLY A 1 86 ? -11.058 5.291 16.622 1.00 75.81 86 GLY A N 1
ATOM 696 C CA . GLY A 1 86 ? -9.994 4.316 16.767 1.00 75.81 86 GLY A CA 1
ATOM 697 C C . GLY A 1 86 ? -10.542 2.905 16.597 1.00 75.81 86 GLY A C 1
ATOM 698 O O . GLY A 1 86 ? -11.632 2.590 17.065 1.00 75.81 86 GLY A O 1
ATOM 699 N N . MET A 1 87 ? -9.771 2.033 15.962 1.00 74.81 87 MET A N 1
ATOM 700 C CA . MET A 1 87 ? -10.040 0.604 15.905 1.00 74.81 87 MET A CA 1
ATOM 701 C C . MET A 1 87 ? -8.727 -0.157 16.009 1.00 74.81 87 MET A C 1
ATOM 703 O O . MET A 1 87 ? -7.774 0.142 15.301 1.00 74.81 87 MET A O 1
ATOM 707 N N . THR A 1 88 ? -8.682 -1.184 16.843 1.00 72.25 88 THR A N 1
ATOM 708 C CA . THR A 1 88 ? -7.628 -2.192 16.845 1.00 72.25 88 THR A CA 1
ATOM 709 C C . THR A 1 88 ? -8.253 -3.555 16.607 1.00 72.25 88 THR A C 1
ATOM 711 O O . THR A 1 88 ? -9.172 -3.944 17.315 1.00 72.25 88 THR A O 1
ATOM 714 N N . LEU A 1 89 ? -7.766 -4.273 15.601 1.00 71.81 89 LEU A N 1
ATOM 715 C CA . LEU A 1 89 ? -8.143 -5.648 15.298 1.00 71.81 89 LEU A CA 1
ATOM 716 C C . LEU A 1 89 ? -6.918 -6.534 15.468 1.00 71.81 89 LEU A C 1
ATOM 718 O O . LEU A 1 89 ? -5.975 -6.406 14.694 1.00 71.81 89 LEU A O 1
ATOM 722 N N . GLU A 1 90 ? -6.961 -7.468 16.403 1.00 73.94 90 GLU A N 1
ATOM 723 C CA . GLU A 1 90 ? -5.966 -8.520 16.566 1.00 73.94 90 GLU A CA 1
ATOM 724 C C . GLU A 1 90 ? -6.551 -9.865 16.128 1.00 73.94 90 GLU A C 1
ATOM 726 O O . GLU A 1 90 ? -7.719 -10.161 16.376 1.00 73.94 90 GLU A O 1
ATOM 731 N N . HIS A 1 91 ? -5.764 -10.693 15.449 1.00 66.06 91 HIS A N 1
ATOM 732 C CA . HIS A 1 91 ? -6.190 -12.036 15.063 1.00 66.06 91 HIS A CA 1
ATOM 733 C C . HIS A 1 91 ? -5.005 -13.000 14.976 1.00 66.06 91 HIS A C 1
ATOM 735 O O . HIS A 1 91 ? -3.924 -12.593 14.538 1.00 66.06 91 HIS A O 1
ATOM 741 N N . PRO A 1 92 ? -5.181 -14.287 15.317 1.00 68.31 92 PRO A N 1
ATOM 742 C CA . PRO A 1 92 ? -4.115 -15.264 15.166 1.00 68.31 92 PRO A CA 1
ATOM 743 C C . PRO A 1 92 ? -3.750 -15.484 13.694 1.00 68.31 92 PRO A C 1
ATOM 745 O O . PRO A 1 92 ? -4.560 -15.306 12.776 1.00 68.31 92 PRO A O 1
ATOM 748 N N . ASP A 1 93 ? -2.496 -15.863 13.456 1.00 60.06 93 ASP A N 1
ATOM 749 C CA . ASP A 1 93 ? -2.009 -16.273 12.146 1.00 60.06 93 ASP A CA 1
ATOM 750 C C . ASP A 1 93 ? -2.326 -17.760 11.911 1.00 60.06 93 ASP A C 1
ATOM 752 O O . ASP A 1 93 ? -1.814 -18.628 12.624 1.00 60.06 93 ASP A O 1
ATOM 756 N N . PRO A 1 94 ? -3.101 -18.100 10.866 1.00 57.28 94 PRO A N 1
ATOM 757 C CA . PRO A 1 94 ? -3.458 -19.488 10.569 1.00 57.28 94 PRO A CA 1
ATOM 758 C C . PRO A 1 94 ? -2.264 -20.337 10.087 1.00 57.28 94 PRO A C 1
ATOM 760 O O . PRO A 1 94 ? -2.369 -21.551 9.904 1.00 57.28 94 PRO A O 1
ATOM 763 N N . ALA A 1 95 ? -1.123 -19.720 9.784 1.00 51.38 95 ALA A N 1
ATOM 764 C CA . ALA A 1 95 ? 0.104 -20.376 9.356 1.00 51.38 95 ALA A CA 1
ATOM 765 C C . ALA A 1 95 ? 1.043 -20.730 10.507 1.00 51.38 95 ALA A C 1
ATOM 767 O O . ALA A 1 95 ? 1.910 -21.585 10.309 1.00 51.38 95 ALA A O 1
ATOM 768 N N . LYS A 1 96 ? 0.935 -20.045 11.650 1.00 55.28 96 LYS A N 1
ATOM 769 C CA . LYS A 1 96 ? 1.901 -20.160 12.738 1.00 55.28 96 LYS A CA 1
ATOM 770 C C . LYS A 1 96 ? 1.234 -19.950 14.089 1.00 55.28 96 LYS A C 1
ATOM 772 O O . LYS A 1 96 ? 0.894 -18.833 14.462 1.00 55.28 96 LYS A O 1
ATOM 777 N N . GLU A 1 97 ? 1.150 -21.036 14.842 1.00 62.91 97 GLU A N 1
ATOM 778 C CA . GLU A 1 97 ? 0.687 -21.019 16.224 1.00 62.91 97 GLU A CA 1
ATOM 779 C C . GLU A 1 97 ? 1.528 -20.057 17.085 1.00 62.91 97 GLU A C 1
ATOM 781 O O . GLU A 1 97 ? 2.752 -19.966 16.934 1.00 62.91 97 GLU A O 1
ATOM 786 N N . GLY A 1 98 ? 0.854 -19.305 17.959 1.00 64.19 98 GLY A N 1
ATOM 787 C CA . GLY A 1 98 ? 1.473 -18.291 18.819 1.00 64.19 98 GLY A CA 1
ATOM 788 C C . GLY A 1 98 ? 1.829 -16.974 18.120 1.00 64.19 98 GLY A C 1
ATOM 789 O O . GLY A 1 98 ? 2.552 -16.163 18.695 1.00 64.19 98 GLY A O 1
ATOM 790 N N . PHE A 1 99 ? 1.367 -16.752 16.887 1.00 56.66 99 PHE A N 1
ATOM 791 C CA . PHE A 1 99 ? 1.556 -15.497 16.162 1.00 56.66 99 PHE A CA 1
ATOM 792 C C . PHE A 1 99 ? 0.226 -14.757 16.022 1.00 56.66 99 PHE A C 1
ATOM 794 O O . PHE A 1 99 ? -0.737 -15.349 15.546 1.00 56.66 99 PHE A O 1
ATOM 801 N N . ASN A 1 100 ? 0.197 -13.469 16.372 1.00 58.56 100 ASN A N 1
ATOM 802 C CA . ASN A 1 100 ? -0.992 -12.625 16.257 1.00 58.56 100 ASN A CA 1
ATOM 803 C C . ASN A 1 100 ? -0.699 -11.416 15.372 1.00 58.56 100 ASN A C 1
ATOM 805 O O . ASN A 1 100 ? 0.238 -10.656 15.609 1.00 58.56 100 ASN A O 1
ATOM 809 N N . TRP A 1 101 ? -1.522 -11.231 14.351 1.00 56.91 101 TRP A N 1
ATOM 810 C CA . TRP A 1 101 ? -1.589 -9.992 13.597 1.00 56.91 101 TRP A CA 1
ATOM 811 C C . TRP A 1 101 ? -2.394 -8.963 14.358 1.00 56.91 101 TRP A C 1
ATOM 813 O O . TRP A 1 101 ? -3.298 -9.311 15.108 1.00 56.91 101 TRP A O 1
ATOM 823 N N . GLY A 1 102 ? -2.077 -7.702 14.116 1.00 60.34 102 GLY A N 1
ATOM 824 C CA . GLY A 1 102 ? -2.769 -6.575 14.688 1.00 60.34 102 GLY A CA 1
ATOM 825 C C . GLY A 1 102 ? -2.862 -5.428 13.700 1.00 60.34 102 GLY A C 1
ATOM 826 O O . GLY A 1 102 ? -1.904 -5.106 13.005 1.00 60.34 102 GLY A O 1
ATOM 827 N N . VAL A 1 103 ? -4.023 -4.811 13.603 1.00 62.41 103 VAL A N 1
ATOM 828 C CA . VAL A 1 103 ? -4.278 -3.663 12.742 1.00 62.41 103 VAL A CA 1
ATOM 829 C C . VAL A 1 103 ? -4.845 -2.585 13.627 1.00 62.41 103 VAL A C 1
ATOM 831 O O . VAL A 1 103 ? -5.956 -2.734 14.117 1.00 62.41 103 VAL A O 1
ATOM 834 N N . THR A 1 104 ? -4.105 -1.507 13.813 1.00 62.88 104 THR A N 1
ATOM 835 C CA . THR A 1 104 ? -4.610 -0.294 14.436 1.00 62.88 104 THR A CA 1
ATOM 836 C C . THR A 1 104 ? -4.951 0.715 13.353 1.00 62.88 104 THR A C 1
ATOM 838 O O . THR A 1 104 ? -4.213 0.929 12.393 1.00 62.88 104 THR A O 1
ATOM 841 N N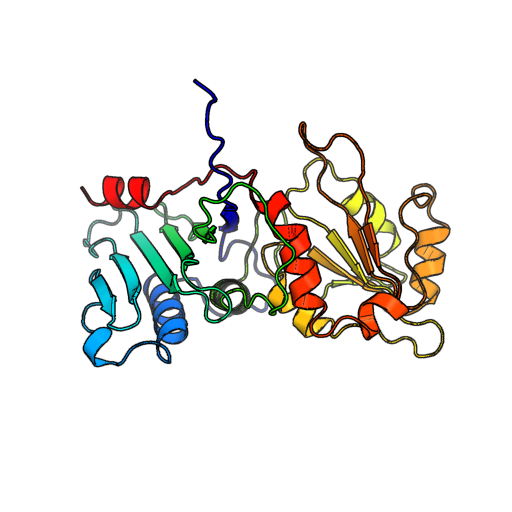 . PHE A 1 105 ? -6.099 1.334 13.517 1.00 68.00 105 PHE A N 1
ATOM 842 C CA . PHE A 1 105 ? -6.655 2.370 12.684 1.00 68.00 105 PHE A CA 1
ATOM 843 C C . PHE A 1 105 ? -7.046 3.522 13.606 1.00 68.00 105 PHE A C 1
ATOM 845 O O . PHE A 1 105 ? -7.680 3.289 14.630 1.00 68.00 105 PHE A O 1
ATOM 852 N N . ALA A 1 106 ? -6.701 4.748 13.242 1.00 67.50 106 ALA A N 1
ATOM 853 C CA . ALA A 1 106 ? -7.171 5.946 13.914 1.00 67.50 106 ALA A CA 1
ATOM 854 C C . ALA A 1 106 ? -7.536 6.994 12.862 1.00 67.50 106 ALA A C 1
ATOM 856 O O . ALA A 1 106 ? -6.718 7.350 12.021 1.00 67.50 106 ALA A O 1
ATOM 857 N N . ALA A 1 107 ? -8.759 7.502 12.899 1.00 70.75 107 ALA A N 1
ATOM 858 C CA . ALA A 1 107 ? -9.178 8.685 12.168 1.00 70.75 107 ALA A CA 1
ATOM 859 C C . ALA A 1 107 ? -9.402 9.807 13.172 1.00 70.75 107 ALA A C 1
ATOM 861 O O . ALA A 1 107 ? -10.139 9.616 14.134 1.00 70.75 107 ALA A O 1
ATOM 862 N N . VAL A 1 108 ? -8.792 10.965 12.938 1.00 71.19 108 VAL A N 1
ATOM 863 C CA . VAL A 1 108 ? -8.977 12.169 13.754 1.00 71.19 108 VAL A CA 1
ATOM 864 C C . VAL A 1 108 ? -9.264 13.346 12.837 1.00 71.19 108 VAL A C 1
ATOM 866 O O . VAL A 1 108 ? -8.572 13.552 11.836 1.00 71.19 108 VAL A O 1
ATOM 869 N N . GLN A 1 109 ? -10.281 14.125 13.182 1.00 73.00 109 GLN A N 1
ATOM 870 C CA . GLN A 1 109 ? -10.584 15.393 12.540 1.00 73.00 109 GLN A CA 1
ATOM 871 C C . GLN A 1 109 ? -10.368 16.539 13.528 1.00 73.00 109 GLN A C 1
ATOM 873 O O . GLN A 1 109 ? -11.115 16.677 14.495 1.00 73.00 109 GLN A O 1
ATOM 878 N N . ASP A 1 110 ? -9.374 17.385 13.248 1.00 64.88 110 ASP A N 1
ATOM 879 C CA . ASP A 1 110 ? -9.252 18.684 13.917 1.00 64.88 110 ASP A CA 1
ATOM 880 C C . ASP A 1 110 ? -10.376 19.622 13.429 1.00 64.88 110 ASP A C 1
ATOM 882 O O . ASP A 1 110 ? -10.838 19.510 12.289 1.00 64.88 110 ASP A O 1
ATOM 886 N N . VAL A 1 111 ? -10.808 20.571 14.267 1.00 64.44 111 VAL A N 1
ATOM 887 C CA . VAL A 1 111 ? -11.912 21.503 13.959 1.00 64.44 111 VAL A CA 1
ATOM 888 C C . VAL A 1 111 ? -11.668 22.231 12.629 1.00 64.44 111 VAL A C 1
ATOM 890 O O . VAL A 1 111 ? -10.678 22.944 12.467 1.00 64.44 111 VAL A O 1
ATOM 893 N N . GLY A 1 112 ? -12.575 22.047 11.662 1.00 62.06 112 GLY A N 1
ATOM 894 C CA . GLY A 1 112 ? -12.491 22.665 10.330 1.00 62.06 112 GLY A CA 1
ATOM 895 C C . GLY A 1 112 ? -11.397 22.099 9.411 1.00 62.06 112 GLY A C 1
ATOM 896 O O . GLY A 1 112 ? -11.159 22.649 8.335 1.00 62.06 112 GLY A O 1
ATOM 897 N N . ALA A 1 113 ? -10.730 21.014 9.809 1.00 63.84 113 ALA A N 1
ATOM 898 C CA . ALA A 1 113 ? -9.687 20.351 9.038 1.00 63.84 113 ALA A CA 1
ATOM 899 C C . ALA A 1 113 ? -10.210 19.053 8.380 1.00 63.84 113 ALA A C 1
ATOM 901 O O . ALA A 1 113 ? -11.244 18.511 8.777 1.00 63.84 113 ALA A O 1
ATOM 902 N N . PRO A 1 114 ? -9.511 18.518 7.365 1.00 63.84 114 PRO A N 1
ATOM 903 C CA . PRO A 1 114 ? -9.805 17.192 6.833 1.00 63.84 114 PRO A CA 1
ATOM 904 C C . PRO A 1 114 ? -9.374 16.094 7.805 1.00 63.84 114 PRO A C 1
ATOM 906 O O . PRO A 1 114 ? -8.443 16.279 8.593 1.00 63.84 114 PRO A O 1
ATOM 909 N N . TYR A 1 115 ? -9.999 14.922 7.680 1.00 65.81 115 TYR A N 1
ATOM 910 C CA . TYR A 1 115 ? -9.624 13.742 8.452 1.00 65.81 115 TYR A CA 1
ATOM 911 C C . TYR A 1 115 ? -8.172 13.337 8.183 1.00 65.81 115 TYR A C 1
ATOM 913 O O . TYR A 1 115 ? -7.758 13.056 7.050 1.00 65.81 115 TYR A O 1
ATOM 921 N N . LYS A 1 116 ? -7.405 13.252 9.265 1.00 63.88 116 LYS A N 1
ATOM 922 C CA . LYS A 1 116 ? -6.109 12.585 9.306 1.00 63.88 116 LYS A CA 1
ATOM 923 C C . LYS A 1 116 ? -6.368 11.139 9.691 1.00 63.88 116 LYS A C 1
ATOM 925 O O . LYS A 1 116 ? -6.952 10.872 10.737 1.00 63.88 116 LYS A O 1
ATOM 930 N N . VAL A 1 117 ? -5.958 10.216 8.832 1.00 63.00 117 VAL A N 1
ATOM 931 C CA . VAL A 1 117 ? -6.158 8.787 9.040 1.00 63.00 117 VAL A CA 1
ATOM 932 C C . VAL A 1 117 ? -4.815 8.104 9.170 1.00 63.00 117 VAL A C 1
ATOM 934 O O . VAL A 1 117 ? -3.987 8.107 8.267 1.00 63.00 117 VAL A O 1
ATOM 937 N N . GLU A 1 118 ? -4.590 7.480 10.303 1.00 62.66 118 GLU A N 1
ATOM 938 C CA . GLU A 1 118 ? -3.411 6.695 10.562 1.00 62.66 118 GLU A CA 1
ATOM 939 C C . GLU A 1 118 ? -3.765 5.216 10.601 1.00 62.66 118 GLU A C 1
ATOM 941 O O . GLU A 1 118 ? -4.729 4.797 11.236 1.00 62.66 118 GLU A O 1
ATOM 946 N N . ILE A 1 119 ? -2.988 4.416 9.873 1.00 60.44 119 ILE A N 1
ATOM 947 C CA . ILE A 1 119 ? -3.161 2.972 9.844 1.00 60.44 119 ILE A CA 1
ATOM 948 C C . ILE A 1 119 ? -1.816 2.342 10.153 1.00 60.44 119 ILE A C 1
ATOM 950 O O . ILE A 1 119 ? -0.859 2.487 9.391 1.00 60.44 119 ILE A O 1
ATOM 954 N N . ALA A 1 120 ? -1.759 1.633 11.270 1.00 55.88 120 ALA A N 1
ATOM 955 C CA . ALA A 1 120 ? -0.615 0.864 11.707 1.00 55.88 120 ALA A CA 1
ATOM 956 C C . ALA A 1 120 ? -0.950 -0.629 11.634 1.00 55.88 120 ALA A C 1
ATOM 958 O O . ALA A 1 120 ? -1.963 -1.092 12.141 1.00 55.88 120 ALA A O 1
ATOM 959 N N . LEU A 1 121 ? -0.090 -1.411 10.997 1.00 53.44 121 LEU A N 1
ATOM 960 C CA . LEU A 1 121 ? -0.181 -2.864 10.941 1.00 53.44 121 LEU A CA 1
ATOM 961 C C . LEU A 1 121 ? 0.974 -3.435 11.761 1.00 53.44 121 LEU A C 1
ATOM 963 O O . LEU A 1 121 ? 2.134 -3.203 11.447 1.00 53.44 121 LEU A O 1
ATOM 967 N N . PHE A 1 122 ? 0.676 -4.194 12.799 1.00 58.50 122 PHE A N 1
ATOM 968 C CA . PHE A 1 122 ? 1.652 -4.890 13.623 1.00 58.50 122 PHE A CA 1
ATOM 969 C C . PHE A 1 122 ? 1.457 -6.400 13.511 1.00 58.50 122 PHE A C 1
ATOM 971 O O . PHE A 1 122 ? 0.406 -6.901 13.124 1.00 58.50 122 PHE A O 1
ATOM 978 N N . ASN A 1 123 ? 2.513 -7.152 13.793 1.00 49.38 123 ASN A N 1
ATOM 979 C CA . ASN A 1 123 ? 2.517 -8.605 13.640 1.00 49.38 123 ASN A CA 1
ATOM 980 C C . ASN A 1 123 ? 2.793 -9.349 14.957 1.00 49.38 123 ASN A C 1
ATOM 982 O O . ASN A 1 123 ? 3.180 -10.512 14.922 1.00 49.38 123 ASN A O 1
ATOM 986 N N . GLY A 1 124 ? 2.662 -8.657 16.100 1.00 46.56 124 GLY A N 1
ATOM 987 C CA . GLY A 1 124 ? 2.670 -9.247 17.449 1.00 46.56 124 GLY A CA 1
ATOM 988 C C . GLY A 1 124 ? 3.903 -10.083 17.825 1.00 46.56 124 GLY A C 1
ATOM 989 O O . GLY A 1 124 ? 3.870 -10.820 18.804 1.00 46.56 124 GLY A O 1
ATOM 990 N N . TRP A 1 125 ? 4.990 -10.027 17.051 1.00 41.69 125 TRP A N 1
ATOM 991 C CA . TRP A 1 125 ? 6.106 -10.964 17.172 1.00 41.69 125 TRP A CA 1
ATOM 992 C C . TRP A 1 125 ? 7.082 -10.591 18.299 1.00 41.69 125 TRP A C 1
ATOM 994 O O . TRP A 1 125 ? 7.735 -9.550 18.250 1.00 41.69 125 TRP A O 1
ATOM 1004 N N . GLU A 1 126 ? 7.271 -11.496 19.266 1.00 41.41 126 GLU A N 1
ATOM 1005 C CA . GLU A 1 126 ? 8.223 -11.328 20.383 1.00 41.41 126 GLU A CA 1
ATOM 1006 C C . GLU A 1 126 ? 9.561 -12.092 20.209 1.00 41.41 126 GLU A C 1
ATOM 1008 O O . GLU A 1 126 ? 10.455 -12.016 21.058 1.00 41.41 126 GLU A O 1
ATOM 1013 N N . GLY A 1 127 ? 9.736 -12.853 19.119 1.00 34.28 127 GLY A N 1
ATOM 1014 C CA . GLY A 1 127 ? 10.900 -13.728 18.897 1.00 34.28 127 GLY A CA 1
ATOM 1015 C C . GLY A 1 127 ? 12.129 -13.051 18.260 1.00 34.28 127 GLY A C 1
ATOM 1016 O O . GLY A 1 127 ? 12.038 -12.025 17.598 1.00 34.28 127 GLY A O 1
ATOM 1017 N N . LYS A 1 128 ? 13.321 -13.654 18.398 1.00 29.09 128 LYS A N 1
ATOM 1018 C CA . LYS A 1 128 ? 14.610 -13.041 17.985 1.00 29.09 128 LYS A CA 1
ATOM 1019 C C . LYS A 1 128 ? 15.038 -13.255 16.526 1.00 29.09 128 LYS A C 1
ATOM 1021 O O . LYS A 1 128 ? 16.038 -12.680 16.107 1.00 29.09 128 LYS A O 1
ATOM 1026 N N . VAL A 1 129 ? 14.342 -14.091 15.756 1.00 27.80 129 VAL A N 1
ATOM 1027 C CA . VAL A 1 129 ? 14.718 -14.404 14.366 1.00 27.80 129 VAL A CA 1
ATOM 1028 C C . VAL A 1 129 ? 13.460 -14.519 13.510 1.00 27.80 129 VAL A C 1
ATOM 1030 O O . VAL A 1 129 ? 12.646 -15.420 13.711 1.00 27.80 129 VAL A O 1
ATOM 1033 N N . LEU A 1 130 ? 13.313 -13.630 12.525 1.00 27.20 130 LEU A N 1
ATOM 1034 C CA . LEU A 1 130 ? 12.356 -13.809 11.434 1.00 27.20 130 LEU A CA 1
ATOM 1035 C C . LEU A 1 130 ? 12.889 -14.894 10.484 1.00 27.20 130 LEU A C 1
ATOM 1037 O O . LEU A 1 130 ? 13.603 -14.604 9.527 1.00 27.20 130 LEU A O 1
ATOM 1041 N N . SER A 1 131 ? 12.555 -16.157 10.753 1.00 23.34 131 SER A N 1
ATOM 1042 C CA . SER A 1 131 ? 12.705 -17.233 9.763 1.00 23.34 131 SER A CA 1
ATOM 1043 C C . SER A 1 131 ? 11.722 -16.993 8.601 1.00 23.34 131 SER A C 1
ATOM 1045 O O . SER A 1 131 ? 10.610 -16.507 8.838 1.00 23.34 131 SER A O 1
ATOM 1047 N N . PRO A 1 132 ? 12.097 -17.250 7.334 1.00 26.09 132 PRO A N 1
ATOM 1048 C CA . PRO A 1 132 ? 11.270 -16.908 6.185 1.00 26.09 132 PRO A CA 1
ATOM 1049 C C . PRO A 1 132 ? 9.922 -17.644 6.211 1.00 26.09 132 PRO A C 1
ATOM 1051 O O . PRO A 1 132 ? 9.832 -18.827 5.920 1.00 26.09 132 PRO A O 1
ATOM 1054 N N . PHE A 1 133 ? 8.858 -16.893 6.507 1.00 33.00 133 PHE A N 1
ATOM 1055 C CA . PHE A 1 133 ? 7.471 -17.346 6.369 1.00 33.00 133 PHE A CA 1
ATOM 1056 C C . PHE A 1 133 ? 7.180 -17.905 4.974 1.00 33.00 133 PHE A C 1
ATOM 1058 O O . PHE A 1 133 ? 7.507 -17.250 3.978 1.00 33.00 133 PHE A O 1
ATOM 1065 N N . TYR A 1 134 ? 6.542 -19.076 4.956 1.00 30.11 134 TYR A N 1
ATOM 1066 C CA . TYR A 1 134 ? 6.193 -19.874 3.777 1.00 30.11 134 TYR A CA 1
ATOM 1067 C C . TYR A 1 134 ? 4.724 -19.689 3.331 1.00 30.11 134 TYR A C 1
ATOM 1069 O O . TYR A 1 134 ? 4.308 -20.302 2.355 1.00 30.11 134 TYR A O 1
ATOM 1077 N N . LYS A 1 135 ? 3.925 -18.845 4.011 1.00 34.00 135 LYS A N 1
ATOM 1078 C CA . LYS A 1 135 ? 2.533 -18.540 3.622 1.00 34.00 135 LYS A CA 1
ATOM 1079 C C . LYS A 1 135 ? 2.341 -17.045 3.289 1.00 34.00 135 LYS A C 1
ATOM 1081 O O . LYS A 1 135 ? 2.984 -16.199 3.916 1.00 34.00 135 LYS A O 1
ATOM 1086 N N . PRO A 1 136 ? 1.516 -16.707 2.278 1.00 37.69 136 PRO A N 1
ATOM 1087 C CA . PRO A 1 136 ? 1.360 -15.341 1.777 1.00 37.69 136 PRO A CA 1
ATOM 1088 C C . PRO A 1 136 ? 0.659 -14.427 2.793 1.00 37.69 136 PRO A C 1
ATOM 1090 O O . PRO A 1 136 ? -0.463 -14.692 3.207 1.00 37.69 136 PRO A O 1
ATOM 1093 N N . ILE A 1 137 ? 1.313 -13.318 3.147 1.00 39.12 137 ILE A N 1
ATOM 1094 C CA . ILE A 1 137 ? 0.805 -12.276 4.053 1.00 39.12 137 ILE A CA 1
ATOM 1095 C C . ILE A 1 137 ? -0.379 -11.556 3.390 1.00 39.12 137 ILE A C 1
ATOM 1097 O O . ILE A 1 137 ? -0.186 -10.856 2.404 1.00 39.12 137 ILE A O 1
ATOM 1101 N N . SER A 1 138 ? -1.608 -11.663 3.890 1.00 44.75 138 SER A N 1
ATOM 1102 C CA . SER A 1 138 ? -2.720 -10.814 3.434 1.00 44.75 138 SER A CA 1
ATOM 1103 C C . SER A 1 138 ? -2.787 -9.533 4.266 1.00 44.75 138 SER A C 1
ATOM 1105 O O . SER A 1 138 ? -3.348 -9.561 5.357 1.00 44.75 138 SER A O 1
ATOM 1107 N N . LYS A 1 139 ? -2.235 -8.408 3.773 1.00 53.62 139 LYS A N 1
ATOM 1108 C CA . LYS A 1 139 ? -2.564 -7.089 4.333 1.00 53.62 139 LYS A CA 1
ATOM 1109 C C . LYS A 1 139 ? -4.094 -6.960 4.376 1.00 53.62 139 LYS A C 1
ATOM 1111 O O . LYS A 1 139 ? -4.751 -7.361 3.412 1.00 53.62 139 LYS A O 1
ATOM 1116 N N . PRO A 1 140 ? -4.671 -6.409 5.447 1.00 56.16 140 PRO A N 1
ATOM 1117 C CA . PRO A 1 140 ? -6.090 -6.127 5.454 1.00 56.16 140 PRO A CA 1
ATOM 1118 C C . PRO A 1 140 ? -6.434 -5.046 4.418 1.00 56.16 140 PRO A C 1
ATOM 1120 O O . PRO A 1 140 ? -5.797 -3.994 4.367 1.00 56.16 140 PRO A O 1
ATOM 1123 N N . SER A 1 141 ? -7.448 -5.309 3.591 1.00 67.00 141 SER A N 1
ATOM 1124 C CA . SER A 1 141 ? -7.899 -4.459 2.474 1.00 67.00 141 SER A CA 1
ATOM 1125 C C . SER A 1 141 ? -8.466 -3.096 2.891 1.00 67.00 141 SER A C 1
ATOM 1127 O O . SER A 1 141 ? -8.795 -2.284 2.033 1.00 67.00 141 SER A O 1
ATOM 1129 N N . LEU A 1 142 ? -8.544 -2.798 4.189 1.00 68.06 142 LEU A N 1
ATOM 1130 C CA . LEU A 1 142 ? -9.080 -1.539 4.705 1.00 68.06 142 LEU A CA 1
ATOM 1131 C C . LEU A 1 142 ? -8.344 -0.303 4.159 1.00 68.06 142 LEU A C 1
ATOM 1133 O O . LEU A 1 142 ? -8.984 0.657 3.743 1.00 68.06 142 LEU A O 1
ATOM 1137 N N . VAL A 1 143 ? -7.006 -0.340 4.105 1.00 70.88 143 VAL A N 1
ATOM 1138 C CA . VAL A 1 143 ? -6.191 0.786 3.604 1.00 70.88 143 VAL A CA 1
ATOM 1139 C C . VAL A 1 143 ? -6.544 1.140 2.151 1.00 70.88 143 VAL A C 1
ATOM 1141 O O . VAL A 1 143 ? -6.916 2.286 1.905 1.00 70.88 143 VAL A O 1
ATOM 1144 N N . PRO A 1 144 ? -6.460 0.214 1.176 1.00 71.56 144 PRO A N 1
ATOM 1145 C CA . PRO A 1 144 ? -6.828 0.541 -0.197 1.00 71.56 144 PRO A CA 1
ATOM 1146 C C . PRO A 1 144 ? -8.321 0.868 -0.372 1.00 71.56 144 PRO A C 1
ATOM 1148 O O . PRO A 1 144 ? -8.633 1.694 -1.220 1.00 71.56 144 PRO A O 1
ATOM 1151 N N . LEU A 1 145 ? -9.240 0.316 0.436 1.00 74.94 145 LEU A N 1
ATOM 1152 C CA . LEU A 1 145 ? -10.661 0.706 0.394 1.00 74.94 145 LEU A CA 1
ATOM 1153 C C . LEU A 1 145 ? -10.867 2.186 0.753 1.00 74.94 145 LEU A C 1
ATOM 1155 O O . LEU A 1 145 ? -11.589 2.900 0.059 1.00 74.94 145 LEU A O 1
ATOM 1159 N N . LEU A 1 146 ? -10.195 2.662 1.804 1.00 70.88 146 LEU A N 1
ATOM 1160 C CA . LEU A 1 146 ? -10.262 4.063 2.227 1.00 70.88 146 LEU A CA 1
ATOM 1161 C C . LEU A 1 146 ? -9.630 5.005 1.200 1.00 70.88 146 LEU A C 1
ATOM 1163 O O . LEU A 1 146 ? -10.206 6.046 0.890 1.00 70.88 146 LEU A O 1
ATOM 1167 N N . ILE A 1 147 ? -8.473 4.626 0.644 1.00 74.06 147 ILE A N 1
ATOM 1168 C CA . ILE A 1 147 ? -7.804 5.400 -0.411 1.00 74.06 147 ILE A CA 1
ATOM 1169 C C . ILE A 1 147 ? -8.685 5.462 -1.662 1.00 74.06 147 ILE A C 1
ATOM 1171 O O . ILE A 1 147 ? -8.846 6.536 -2.231 1.00 74.06 147 ILE A O 1
ATOM 1175 N N . GLY A 1 148 ? -9.271 4.338 -2.080 1.00 73.62 148 GLY A N 1
ATOM 1176 C CA . GLY A 1 148 ? -10.127 4.280 -3.264 1.00 73.62 148 GLY A CA 1
ATOM 1177 C C . GLY A 1 148 ? -11.394 5.126 -3.125 1.00 73.62 148 GLY A C 1
ATOM 1178 O O . GLY A 1 148 ? -11.805 5.760 -4.092 1.00 73.62 148 GLY A O 1
ATOM 1179 N N . LYS A 1 149 ? -11.990 5.184 -1.926 1.00 78.56 149 LYS A N 1
ATOM 1180 C CA . LYS A 1 149 ? -13.215 5.960 -1.694 1.00 78.56 149 LYS A CA 1
ATOM 1181 C C . LYS A 1 149 ? -12.964 7.458 -1.494 1.00 78.56 149 LYS A C 1
ATOM 1183 O O . LYS A 1 149 ? -13.683 8.268 -2.069 1.00 78.56 149 LYS A O 1
ATOM 1188 N N . TYR A 1 150 ? -11.963 7.829 -0.695 1.00 72.31 150 TYR A N 1
ATOM 1189 C CA . TYR A 1 150 ? -11.765 9.221 -0.255 1.00 72.31 150 TYR A CA 1
ATOM 1190 C C . TYR A 1 150 ? -10.534 9.912 -0.850 1.00 72.31 150 TYR A C 1
ATOM 1192 O O . TYR A 1 150 ? -10.326 11.110 -0.636 1.00 72.31 150 TYR A O 1
ATOM 1200 N N . GLY A 1 151 ? -9.685 9.167 -1.560 1.00 66.31 151 GLY A N 1
ATOM 1201 C CA . GLY A 1 151 ? -8.344 9.607 -1.920 1.00 66.31 151 GLY A CA 1
ATOM 1202 C C . GLY A 1 151 ? -7.431 9.730 -0.694 1.00 66.31 151 GLY A C 1
ATOM 1203 O O . GLY A 1 151 ? -7.875 9.856 0.447 1.00 66.31 151 GLY A O 1
ATOM 1204 N N . ALA A 1 152 ? -6.118 9.716 -0.916 1.00 66.94 152 ALA A N 1
ATOM 1205 C CA . ALA A 1 152 ? -5.150 9.877 0.162 1.00 66.94 152 ALA A CA 1
ATOM 1206 C C . ALA A 1 152 ? -3.901 10.636 -0.277 1.00 66.94 152 ALA A C 1
ATOM 1208 O O . ALA A 1 152 ? -3.518 10.650 -1.451 1.00 66.94 152 ALA A O 1
ATOM 1209 N N . ARG A 1 153 ? -3.220 11.249 0.691 1.00 64.81 153 ARG A N 1
ATOM 1210 C CA . ARG A 1 153 ? -1.887 11.820 0.494 1.00 64.81 153 ARG A CA 1
ATOM 1211 C C . ARG A 1 153 ? -1.051 11.794 1.770 1.00 64.81 153 ARG A C 1
ATOM 1213 O O . ARG A 1 153 ? -1.579 11.780 2.875 1.00 64.81 153 ARG A O 1
ATOM 1220 N N . ARG A 1 154 ? 0.261 11.881 1.596 1.00 65.00 154 ARG A N 1
ATOM 1221 C CA . ARG A 1 154 ? 1.206 12.370 2.613 1.00 65.00 154 ARG A CA 1
ATOM 1222 C C . ARG A 1 154 ? 1.736 13.723 2.143 1.00 65.00 154 ARG A C 1
ATOM 1224 O O . ARG A 1 154 ? 0.950 14.641 1.930 1.00 65.00 154 ARG A O 1
ATOM 1231 N N . LYS A 1 155 ? 3.036 13.795 1.841 1.00 66.62 155 LYS A N 1
ATOM 1232 C CA . LYS A 1 155 ? 3.651 14.836 1.001 1.00 66.62 155 LYS A CA 1
ATOM 1233 C C . LYS A 1 155 ? 3.261 14.711 -0.475 1.00 66.62 155 LYS A C 1
ATOM 1235 O O . LYS A 1 155 ? 3.180 15.710 -1.179 1.00 66.62 155 LYS A O 1
ATOM 1240 N N . LYS A 1 156 ? 3.029 13.480 -0.943 1.00 67.38 156 LYS A N 1
ATOM 1241 C CA . LYS A 1 156 ? 2.599 13.158 -2.313 1.00 67.38 156 LYS A CA 1
ATOM 1242 C C . LYS A 1 156 ? 1.284 12.387 -2.287 1.00 67.38 156 LYS A C 1
ATOM 1244 O O . LYS A 1 156 ? 0.940 11.780 -1.269 1.00 67.38 156 LYS A O 1
ATOM 1249 N N . HIS A 1 157 ? 0.559 12.429 -3.401 1.00 75.06 157 HIS A N 1
ATOM 1250 C CA . HIS A 1 157 ? -0.665 11.658 -3.586 1.00 75.06 157 HIS A CA 1
ATOM 1251 C C . HIS A 1 157 ? -0.383 10.155 -3.478 1.00 75.06 157 HIS A C 1
ATOM 1253 O O . HIS A 1 157 ? 0.629 9.663 -3.983 1.00 75.06 157 HIS A O 1
ATOM 1259 N N . ILE A 1 158 ? -1.273 9.442 -2.796 1.00 76.00 158 ILE A N 1
ATOM 1260 C CA . ILE A 1 158 ? -1.250 7.989 -2.671 1.00 76.00 158 ILE A CA 1
ATOM 1261 C C . ILE A 1 158 ? -2.439 7.467 -3.464 1.00 76.00 158 ILE A C 1
ATOM 1263 O O . ILE A 1 158 ? -3.569 7.893 -3.239 1.00 76.00 158 ILE A O 1
ATOM 1267 N N . SER A 1 159 ? -2.160 6.539 -4.36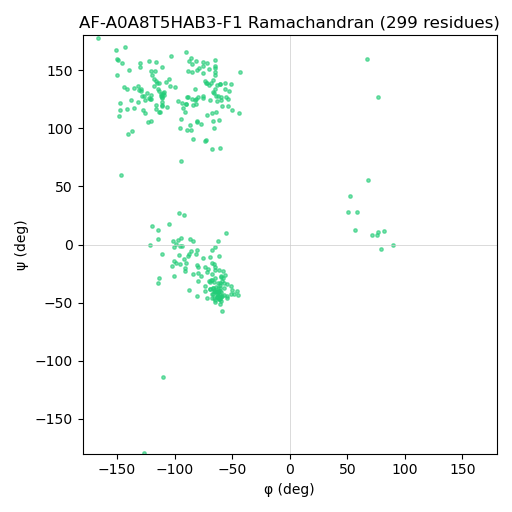9 1.00 79.00 159 SER A N 1
ATOM 1268 C CA . SER A 1 159 ? -3.149 5.949 -5.261 1.00 79.00 159 SER A CA 1
ATOM 1269 C C . SER A 1 159 ? -3.218 4.440 -5.051 1.00 79.00 159 SER A C 1
ATOM 1271 O O . SER A 1 159 ? -2.212 3.818 -4.700 1.00 79.00 159 SER A O 1
ATOM 1273 N N . THR A 1 160 ? -4.401 3.867 -5.277 1.00 81.31 160 THR A N 1
ATOM 1274 C CA . THR A 1 160 ? -4.578 2.422 -5.490 1.00 81.31 160 THR A CA 1
ATOM 1275 C C . THR A 1 160 ? -4.234 2.007 -6.913 1.00 81.31 160 THR A C 1
ATOM 1277 O O . THR A 1 160 ? -3.926 0.842 -7.164 1.00 81.31 160 THR A O 1
ATOM 1280 N N . GLU A 1 161 ? -4.232 2.968 -7.832 1.00 87.25 161 GLU A N 1
ATOM 1281 C CA . GLU A 1 161 ? -3.989 2.761 -9.250 1.00 87.25 161 GLU A CA 1
ATOM 1282 C C . GLU A 1 161 ? -2.508 2.826 -9.607 1.00 87.25 161 GLU A C 1
ATOM 1284 O O . GLU A 1 161 ? -1.717 3.575 -9.021 1.00 87.25 161 GLU A O 1
ATOM 1289 N N . ILE A 1 162 ? -2.163 2.064 -10.639 1.00 89.12 162 ILE A N 1
ATOM 1290 C CA . ILE A 1 162 ? -0.839 2.074 -11.252 1.00 89.12 162 ILE A CA 1
ATOM 1291 C C . ILE A 1 162 ? -0.537 3.445 -11.857 1.00 89.12 162 ILE A C 1
ATOM 1293 O O . ILE A 1 162 ? -1.366 4.045 -12.540 1.00 89.12 162 ILE A O 1
ATOM 1297 N N . THR A 1 163 ? 0.685 3.937 -11.648 1.00 93.31 163 THR A N 1
ATOM 1298 C CA . THR A 1 163 ? 1.178 5.107 -12.381 1.00 93.31 163 THR A CA 1
ATOM 1299 C C . THR A 1 163 ? 1.962 4.635 -13.597 1.00 93.31 163 THR A C 1
ATOM 1301 O O . THR A 1 163 ? 3.064 4.099 -13.467 1.00 93.31 163 THR A O 1
ATOM 1304 N N . MET A 1 164 ? 1.390 4.821 -14.785 1.00 95.69 164 MET A N 1
ATOM 1305 C CA . MET A 1 164 ? 2.047 4.445 -16.035 1.00 95.69 164 MET A CA 1
ATOM 1306 C C . MET A 1 164 ? 3.150 5.445 -16.393 1.00 95.69 164 MET A C 1
ATOM 1308 O O . MET A 1 164 ? 2.918 6.656 -16.450 1.00 95.69 164 MET A O 1
ATOM 1312 N N . LEU A 1 165 ? 4.350 4.930 -16.647 1.00 95.56 165 LEU A N 1
ATOM 1313 C CA . LEU A 1 165 ? 5.478 5.678 -17.179 1.00 95.56 165 LEU A CA 1
ATOM 1314 C C . LEU A 1 165 ? 5.557 5.484 -18.688 1.00 95.56 165 LEU A C 1
ATOM 1316 O O . LEU A 1 165 ? 5.662 4.354 -19.153 1.00 95.56 165 LEU A O 1
ATOM 1320 N N . ASN A 1 166 ? 5.534 6.584 -19.426 1.00 95.56 166 ASN A N 1
ATOM 1321 C CA . ASN A 1 166 ? 5.607 6.631 -20.881 1.00 95.56 166 ASN A CA 1
ATOM 1322 C C . ASN A 1 166 ? 6.742 7.565 -21.327 1.00 95.56 166 ASN A C 1
ATOM 1324 O O . ASN A 1 166 ? 7.446 8.149 -20.498 1.00 95.56 166 ASN A O 1
ATOM 1328 N N . GLU A 1 167 ? 6.918 7.726 -22.637 1.00 93.12 167 GLU A N 1
ATOM 1329 C CA . GLU A 1 167 ? 7.985 8.559 -23.205 1.00 93.12 167 GLU A CA 1
ATOM 1330 C C . GLU A 1 167 ? 7.943 10.022 -22.721 1.00 93.12 167 GLU A C 1
ATOM 1332 O O . GLU A 1 167 ? 8.994 10.639 -22.505 1.00 93.12 167 GLU A O 1
ATOM 1337 N N . ASP A 1 168 ? 6.743 10.554 -22.472 1.00 91.81 168 ASP A N 1
ATOM 1338 C CA . ASP A 1 168 ? 6.537 11.942 -22.056 1.00 91.81 168 ASP A CA 1
ATOM 1339 C C . ASP A 1 168 ? 6.955 12.182 -20.599 1.00 91.81 168 ASP A C 1
ATOM 1341 O O . ASP A 1 168 ? 7.552 13.211 -20.259 1.00 91.81 168 ASP A O 1
ATOM 1345 N N . ASN A 1 169 ? 6.655 11.234 -19.707 1.00 92.12 169 ASN A N 1
ATOM 1346 C CA . ASN A 1 169 ? 6.820 11.426 -18.267 1.00 92.12 169 ASN A CA 1
ATOM 1347 C C . ASN A 1 169 ? 8.069 10.738 -17.679 1.00 92.12 169 ASN A C 1
ATOM 1349 O O . ASN A 1 169 ? 8.552 11.169 -16.626 1.00 92.12 169 ASN A O 1
ATOM 1353 N N . ILE A 1 170 ? 8.671 9.759 -18.370 1.00 91.69 170 ILE A N 1
ATOM 1354 C CA . ILE A 1 170 ? 9.812 8.975 -17.860 1.00 91.69 170 ILE A CA 1
ATOM 1355 C C . ILE A 1 170 ? 11.020 9.846 -17.507 1.00 91.69 170 ILE A C 1
ATOM 1357 O O . ILE A 1 170 ? 11.736 9.572 -16.545 1.00 91.69 170 ILE A O 1
ATOM 1361 N N . ARG A 1 171 ? 11.212 10.967 -18.212 1.00 87.44 171 ARG A N 1
ATOM 1362 C CA . ARG A 1 171 ? 12.302 11.925 -17.946 1.00 87.44 171 ARG A CA 1
ATOM 1363 C C . ARG A 1 171 ? 12.228 12.556 -16.551 1.00 87.44 171 ARG A C 1
ATOM 1365 O O . ARG A 1 171 ? 13.235 13.028 -16.031 1.00 87.44 171 ARG A O 1
ATOM 1372 N N . HIS A 1 172 ? 11.050 12.568 -15.932 1.00 89.00 172 HIS A N 1
ATOM 1373 C CA . HIS A 1 172 ? 10.830 13.132 -14.601 1.00 89.00 172 HIS A CA 1
ATOM 1374 C C . HIS A 1 172 ? 11.007 12.087 -13.493 1.00 89.00 172 HIS A C 1
ATOM 1376 O O . HIS A 1 172 ? 11.267 12.452 -12.345 1.00 89.00 172 HIS A O 1
ATOM 1382 N N . PHE A 1 173 ? 10.918 10.797 -13.826 1.00 91.50 173 PHE A N 1
ATOM 1383 C CA . PHE A 1 173 ? 10.985 9.698 -12.867 1.00 91.50 173 PHE A CA 1
ATOM 1384 C C . PHE A 1 173 ? 12.295 9.664 -12.051 1.00 91.50 173 PHE A C 1
ATOM 1386 O O . PHE A 1 173 ? 12.210 9.581 -10.824 1.00 91.50 173 PHE A O 1
ATOM 1393 N N . PRO A 1 174 ? 13.500 9.842 -12.638 1.00 89.94 174 PRO A N 1
ATOM 1394 C CA . PRO A 1 174 ? 14.745 9.944 -11.871 1.00 89.94 174 PRO A CA 1
ATOM 1395 C C . PRO A 1 174 ? 14.691 10.961 -10.728 1.00 89.94 174 PRO A C 1
ATOM 1397 O O . PRO A 1 174 ? 15.108 10.664 -9.610 1.00 89.94 174 PRO A O 1
ATOM 1400 N N . LYS A 1 175 ? 14.110 12.144 -10.970 1.00 87.94 175 LYS A N 1
ATOM 1401 C CA . LYS A 1 175 ? 13.977 13.184 -9.938 1.00 87.94 175 LYS A CA 1
ATOM 1402 C C . LYS A 1 175 ? 13.116 12.714 -8.766 1.00 87.94 175 LYS A C 1
ATOM 1404 O O . LYS A 1 175 ? 13.378 13.099 -7.637 1.00 87.94 175 LYS A O 1
ATOM 1409 N N . GLN A 1 176 ? 12.112 11.874 -9.018 1.00 88.56 176 GLN A N 1
ATOM 1410 C CA . GLN A 1 176 ? 11.269 11.299 -7.967 1.00 88.56 176 GLN A CA 1
ATOM 1411 C C . GLN A 1 176 ? 12.003 10.223 -7.159 1.00 88.56 176 GLN A C 1
ATOM 1413 O O . GLN A 1 176 ? 11.791 10.125 -5.951 1.00 88.56 176 GLN A O 1
ATOM 1418 N N . VAL A 1 177 ? 12.861 9.429 -7.809 1.00 87.50 177 VAL A N 1
ATOM 1419 C CA . VAL A 1 177 ? 13.671 8.389 -7.153 1.00 87.50 177 VAL A CA 1
ATOM 1420 C C . VAL A 1 177 ? 14.686 9.008 -6.193 1.00 87.50 177 VAL A C 1
ATOM 1422 O O . VAL A 1 177 ? 14.790 8.555 -5.051 1.00 87.50 177 VAL A O 1
ATOM 1425 N N . PHE A 1 178 ? 15.385 10.054 -6.645 1.00 84.94 178 PHE A N 1
ATOM 1426 C CA . PHE A 1 178 ? 16.433 10.758 -5.894 1.00 84.94 178 PHE A CA 1
ATOM 1427 C C . PHE A 1 178 ? 15.917 11.878 -4.979 1.00 84.94 178 PHE A C 1
ATOM 1429 O O . PHE A 1 178 ? 16.710 12.581 -4.358 1.00 84.94 178 PHE A O 1
ATOM 1436 N N . ASP A 1 179 ? 14.601 12.050 -4.876 1.00 85.06 179 ASP A N 1
ATOM 1437 C CA . ASP A 1 179 ? 13.995 12.993 -3.945 1.00 85.06 179 ASP A CA 1
ATOM 1438 C C . ASP A 1 179 ? 14.241 12.546 -2.495 1.00 85.06 179 ASP A C 1
ATOM 1440 O O . ASP A 1 179 ? 13.612 11.604 -2.006 1.00 85.06 179 ASP A O 1
ATOM 1444 N N . ILE A 1 180 ? 15.144 13.244 -1.802 1.00 82.56 180 ILE A N 1
ATOM 1445 C CA . ILE A 1 180 ? 15.500 12.971 -0.402 1.00 82.56 180 ILE A CA 1
ATOM 1446 C C . ILE A 1 180 ? 14.342 13.220 0.572 1.00 82.56 180 ILE A C 1
ATOM 1448 O O . ILE A 1 180 ? 14.384 12.756 1.705 1.00 82.56 180 ILE A O 1
ATOM 1452 N N . THR A 1 181 ? 13.299 13.944 0.154 1.00 80.88 181 THR A N 1
ATOM 1453 C CA . THR A 1 181 ? 12.133 14.236 1.000 1.00 80.88 181 THR A CA 1
ATOM 1454 C C . THR A 1 181 ? 11.073 13.135 0.951 1.00 80.88 181 THR A C 1
ATOM 1456 O O . THR A 1 181 ? 10.081 13.198 1.687 1.00 80.88 181 THR A O 1
ATOM 1459 N N . ARG A 1 182 ? 11.268 12.133 0.081 1.00 80.88 182 ARG A N 1
ATOM 1460 C CA . ARG A 1 182 ? 10.367 10.998 -0.101 1.00 80.88 182 ARG A CA 1
ATOM 1461 C C . ARG A 1 182 ? 10.334 10.109 1.137 1.00 80.88 182 ARG A C 1
ATOM 1463 O O . ARG A 1 182 ? 11.357 9.629 1.606 1.00 80.88 182 ARG A O 1
ATOM 1470 N N . GLU A 1 183 ? 9.120 9.786 1.566 1.00 75.56 183 GLU A N 1
ATOM 1471 C CA . GLU A 1 183 ? 8.874 8.932 2.735 1.00 75.56 183 GLU A CA 1
ATOM 1472 C C . GLU A 1 183 ? 8.526 7.489 2.363 1.00 75.56 183 GLU A C 1
ATOM 1474 O O . GLU A 1 183 ? 8.769 6.571 3.139 1.00 75.56 183 GLU A O 1
ATOM 1479 N N . LEU A 1 184 ? 7.944 7.272 1.180 1.00 79.19 184 LEU A N 1
ATOM 1480 C CA . LEU A 1 184 ? 7.495 5.951 0.746 1.00 79.19 184 LEU A CA 1
ATOM 1481 C C . LEU A 1 184 ? 8.449 5.346 -0.286 1.00 79.19 184 LEU A C 1
ATOM 1483 O O . LEU A 1 184 ? 8.832 6.047 -1.223 1.00 79.19 184 LEU A O 1
ATOM 1487 N N . PRO A 1 185 ? 8.790 4.050 -0.182 1.00 85.12 185 PRO A N 1
ATOM 1488 C CA . PRO A 1 185 ? 9.417 3.260 -1.240 1.00 85.12 185 PRO A CA 1
ATOM 1489 C C . PRO A 1 185 ? 8.805 3.479 -2.638 1.00 85.12 185 PRO A C 1
ATOM 1491 O O . PRO A 1 185 ? 7.611 3.734 -2.770 1.00 85.12 185 PRO A O 1
ATOM 1494 N N . ILE A 1 186 ? 9.621 3.363 -3.689 1.00 90.44 186 ILE A N 1
ATOM 1495 C CA . ILE A 1 186 ? 9.177 3.369 -5.090 1.00 90.44 186 ILE A CA 1
ATOM 1496 C C . ILE A 1 186 ? 9.444 1.986 -5.663 1.00 90.44 186 ILE A C 1
ATOM 1498 O O . ILE A 1 186 ? 10.544 1.454 -5.518 1.00 90.44 186 ILE A O 1
ATOM 1502 N N . ILE A 1 187 ? 8.449 1.426 -6.335 1.00 92.12 187 ILE A N 1
ATOM 1503 C CA . ILE A 1 187 ? 8.570 0.210 -7.124 1.00 92.12 187 ILE A CA 1
ATOM 1504 C C . ILE A 1 187 ? 8.436 0.587 -8.588 1.00 92.12 187 ILE A C 1
ATOM 1506 O O . ILE A 1 187 ? 7.477 1.250 -8.972 1.00 92.12 187 ILE A O 1
ATOM 1510 N N . LEU A 1 188 ? 9.392 0.139 -9.389 1.00 94.94 188 LEU A N 1
ATOM 1511 C CA . LEU A 1 188 ? 9.375 0.246 -10.835 1.00 94.94 188 LEU A CA 1
ATOM 1512 C C . LEU A 1 188 ? 9.210 -1.149 -11.429 1.00 94.94 188 LEU A C 1
ATOM 1514 O O . LEU A 1 188 ? 10.030 -2.027 -11.170 1.00 94.94 188 LEU A O 1
ATOM 1518 N N . ILE A 1 189 ? 8.172 -1.339 -12.231 1.00 95.38 189 ILE A N 1
ATOM 1519 C CA . ILE A 1 189 ? 7.877 -2.583 -12.940 1.00 95.38 189 ILE A CA 1
ATOM 1520 C C . ILE A 1 189 ? 8.104 -2.327 -14.426 1.00 95.38 189 ILE A C 1
ATOM 1522 O O . ILE A 1 189 ? 7.471 -1.446 -15.008 1.00 95.38 189 ILE A O 1
ATOM 1526 N N . SER A 1 190 ? 9.019 -3.077 -15.031 1.00 96.00 190 SER A N 1
ATOM 1527 C CA . SER A 1 190 ? 9.208 -3.058 -16.482 1.00 96.00 190 SER A CA 1
ATOM 1528 C C . SER A 1 190 ? 8.282 -4.064 -17.163 1.00 96.00 190 SER A C 1
ATOM 1530 O O . SER A 1 190 ? 7.810 -5.026 -16.547 1.00 96.00 190 SER A O 1
ATOM 1532 N N . THR A 1 191 ? 8.010 -3.841 -18.441 1.00 95.25 191 THR A N 1
ATOM 1533 C CA . THR A 1 191 ? 7.330 -4.809 -19.302 1.00 95.25 191 THR A CA 1
ATOM 1534 C C . THR A 1 191 ? 8.339 -5.797 -19.878 1.00 95.25 191 THR A C 1
ATOM 1536 O O . THR A 1 191 ? 9.540 -5.530 -19.944 1.00 95.25 191 THR A O 1
ATOM 1539 N N . ASN A 1 192 ? 7.866 -6.985 -20.247 1.00 93.44 192 ASN A N 1
ATOM 1540 C CA . ASN A 1 192 ? 8.674 -7.970 -20.951 1.00 93.44 192 ASN A CA 1
ATOM 1541 C C . ASN A 1 192 ? 8.927 -7.516 -22.395 1.00 93.44 192 ASN A C 1
ATOM 1543 O O . ASN A 1 192 ? 7.997 -7.065 -23.060 1.00 93.44 192 ASN A O 1
ATOM 1547 N N . ASN A 1 193 ? 10.145 -7.702 -22.905 1.00 91.56 193 ASN A N 1
ATOM 1548 C CA . ASN A 1 193 ? 10.529 -7.178 -24.221 1.00 91.56 193 ASN A CA 1
ATOM 1549 C C . ASN A 1 193 ? 9.792 -7.864 -25.383 1.00 91.56 193 ASN A C 1
ATOM 1551 O O . ASN A 1 193 ? 9.637 -7.279 -26.450 1.00 91.56 193 ASN A O 1
ATOM 1555 N N . ASN A 1 194 ? 9.344 -9.109 -25.192 1.00 91.81 194 ASN A N 1
ATOM 1556 C CA . ASN A 1 194 ? 8.664 -9.869 -26.240 1.00 91.81 194 ASN A CA 1
ATOM 1557 C C . ASN A 1 194 ? 7.159 -9.601 -26.254 1.00 91.81 194 ASN A C 1
ATOM 1559 O O . ASN A 1 194 ? 6.549 -9.554 -27.318 1.00 91.81 194 ASN A O 1
ATOM 1563 N N . THR A 1 195 ? 6.546 -9.473 -25.074 1.00 92.62 195 THR A N 1
ATOM 1564 C CA . THR A 1 195 ? 5.087 -9.341 -24.953 1.00 92.62 195 THR A CA 1
ATOM 1565 C C . THR A 1 195 ? 4.625 -7.903 -24.740 1.00 92.62 195 THR A C 1
ATOM 1567 O O . THR A 1 195 ? 3.433 -7.641 -24.875 1.00 92.62 195 THR A O 1
ATOM 1570 N N . ASN A 1 196 ? 5.527 -6.978 -24.392 1.00 90.75 196 ASN A N 1
ATOM 1571 C CA . ASN A 1 196 ? 5.208 -5.630 -23.910 1.00 90.75 196 ASN A CA 1
ATOM 1572 C C . ASN A 1 196 ? 4.191 -5.624 -22.756 1.00 90.75 196 ASN A C 1
ATOM 1574 O O . ASN A 1 196 ? 3.446 -4.668 -22.572 1.00 90.75 196 ASN A O 1
ATOM 1578 N N . GLN A 1 197 ? 4.158 -6.697 -21.963 1.00 93.06 197 GLN A N 1
ATOM 1579 C CA . GLN A 1 197 ? 3.294 -6.820 -20.792 1.00 93.06 197 GLN A CA 1
ATOM 1580 C C . GLN A 1 197 ? 4.132 -7.004 -19.526 1.00 93.06 197 GLN A C 1
ATOM 1582 O O . GLN A 1 197 ? 5.190 -7.643 -19.577 1.00 93.06 197 GLN A O 1
ATOM 1587 N N . PRO A 1 198 ? 3.693 -6.466 -18.377 1.00 92.88 198 PRO A N 1
ATOM 1588 C CA . PRO A 1 198 ? 4.351 -6.732 -17.108 1.00 92.88 198 PRO A CA 1
ATOM 1589 C C . PRO A 1 198 ? 4.215 -8.213 -16.735 1.00 92.88 198 PRO A C 1
ATOM 1591 O O . PRO A 1 198 ? 3.206 -8.860 -17.006 1.00 92.88 198 PRO A O 1
ATOM 1594 N N . VAL A 1 199 ? 5.247 -8.753 -16.088 1.00 91.50 199 VAL A N 1
ATOM 1595 C CA . VAL A 1 199 ? 5.247 -10.135 -15.586 1.00 91.50 199 VAL A CA 1
ATOM 1596 C C . VAL A 1 199 ? 4.326 -10.323 -14.370 1.00 91.50 199 VAL A C 1
ATOM 1598 O O . VAL A 1 199 ? 3.592 -11.312 -14.340 1.00 91.50 199 VAL A O 1
ATOM 1601 N N . PRO A 1 200 ? 4.342 -9.448 -13.341 1.00 90.44 200 PRO A N 1
ATOM 1602 C CA . PRO A 1 200 ? 3.380 -9.544 -12.246 1.00 90.44 200 PRO A CA 1
ATOM 1603 C C . PRO A 1 200 ? 2.028 -8.911 -12.612 1.00 90.44 200 PRO A C 1
ATOM 1605 O O . PRO A 1 200 ? 1.956 -8.003 -13.436 1.00 90.44 200 PRO A O 1
ATOM 1608 N N . ASP A 1 201 ? 0.969 -9.319 -11.909 1.00 91.38 201 ASP A N 1
ATOM 1609 C CA . ASP A 1 201 ? -0.317 -8.610 -11.901 1.00 91.38 201 ASP A CA 1
ATOM 1610 C C . ASP A 1 201 ? -0.147 -7.235 -11.232 1.00 91.38 201 ASP A C 1
ATOM 1612 O O . ASP A 1 201 ? -0.080 -7.115 -10.003 1.00 91.38 201 ASP A O 1
ATOM 1616 N N . VAL A 1 202 ? -0.025 -6.195 -12.055 1.00 92.56 202 VAL A N 1
ATOM 1617 C CA . VAL A 1 202 ? 0.302 -4.837 -11.604 1.00 92.56 202 VAL A CA 1
ATOM 1618 C C . VAL A 1 202 ? -0.824 -4.177 -10.817 1.00 92.56 202 VAL A C 1
ATOM 1620 O O . VAL A 1 202 ? -0.536 -3.437 -9.877 1.00 92.56 202 VAL A O 1
ATOM 1623 N N . HIS A 1 203 ? -2.085 -4.479 -11.132 1.00 90.56 203 HIS A N 1
ATOM 1624 C CA . HIS A 1 203 ? -3.232 -3.938 -10.402 1.00 90.56 203 HIS A CA 1
ATOM 1625 C C . HIS A 1 203 ? -3.267 -4.505 -8.990 1.00 90.56 203 HIS A C 1
ATOM 1627 O O . HIS A 1 203 ? -3.362 -3.758 -8.015 1.00 90.56 203 HIS A O 1
ATOM 1633 N N . ARG A 1 204 ? -3.081 -5.822 -8.865 1.00 85.81 204 ARG A N 1
ATOM 1634 C CA . ARG A 1 204 ? -2.970 -6.468 -7.559 1.00 85.81 204 ARG A CA 1
ATOM 1635 C C . ARG A 1 204 ? -1.782 -5.939 -6.763 1.00 85.81 204 ARG A C 1
ATOM 1637 O O . ARG A 1 204 ? -1.932 -5.662 -5.577 1.00 85.81 204 ARG A O 1
ATOM 1644 N N . VAL A 1 205 ? -0.612 -5.790 -7.388 1.00 87.44 205 VAL A N 1
ATOM 1645 C CA . VAL A 1 205 ? 0.580 -5.239 -6.720 1.00 87.44 205 VAL A CA 1
ATOM 1646 C C . VAL A 1 205 ? 0.320 -3.812 -6.229 1.00 87.44 205 VAL A C 1
ATOM 1648 O O . VAL A 1 205 ? 0.619 -3.513 -5.075 1.00 87.44 205 VAL A O 1
ATOM 1651 N N . SER A 1 206 ? -0.263 -2.949 -7.062 1.00 88.31 206 SER A N 1
ATOM 1652 C CA . SER A 1 206 ? -0.587 -1.565 -6.698 1.00 88.31 206 SER A CA 1
ATOM 1653 C C . SER A 1 206 ? -1.578 -1.490 -5.535 1.00 88.31 206 SER A C 1
ATOM 1655 O O . SER A 1 206 ? -1.324 -0.816 -4.533 1.00 88.31 206 SER A O 1
ATOM 1657 N N . TYR A 1 207 ? -2.655 -2.273 -5.603 1.00 83.31 207 TYR A N 1
ATOM 1658 C CA . TYR A 1 207 ? -3.662 -2.358 -4.548 1.00 83.31 207 TYR A CA 1
ATOM 1659 C C . TYR A 1 207 ? -3.065 -2.828 -3.211 1.00 83.31 207 TYR A C 1
ATOM 1661 O O . TYR A 1 207 ? -3.256 -2.208 -2.165 1.00 83.31 207 TYR A O 1
ATOM 1669 N N . GLU A 1 208 ? -2.279 -3.905 -3.232 1.00 76.31 208 GLU A N 1
ATOM 1670 C CA . GLU A 1 208 ? -1.685 -4.499 -2.028 1.00 76.31 208 GLU A CA 1
ATOM 1671 C C . GLU A 1 208 ? -0.627 -3.599 -1.375 1.00 76.31 208 GLU A C 1
ATOM 1673 O O . GLU A 1 208 ? -0.459 -3.600 -0.150 1.00 76.31 208 GLU A O 1
ATOM 1678 N N . LEU A 1 209 ? 0.076 -2.802 -2.182 1.00 78.56 209 LEU A N 1
ATOM 1679 C CA . LEU A 1 209 ? 1.133 -1.899 -1.725 1.00 78.56 209 LEU A CA 1
ATOM 1680 C C . LEU A 1 209 ? 0.659 -0.456 -1.523 1.00 78.56 209 LEU A C 1
ATOM 1682 O O . LEU A 1 209 ? 1.457 0.401 -1.137 1.00 78.56 209 LEU A O 1
ATOM 1686 N N . SER A 1 210 ? -0.638 -0.196 -1.694 1.00 78.19 210 SER A N 1
ATOM 1687 C CA . SER A 1 210 ? -1.252 1.109 -1.449 1.00 78.19 210 SER A CA 1
ATOM 1688 C C . SER A 1 210 ? -0.970 1.590 -0.024 1.00 78.19 210 SER A C 1
ATOM 1690 O O . SER A 1 210 ? -1.184 0.864 0.955 1.00 78.19 210 SER A O 1
ATOM 1692 N N . GLY A 1 211 ? -0.445 2.810 0.097 1.00 72.00 211 GLY A N 1
ATOM 1693 C CA . GLY A 1 211 ? -0.008 3.406 1.367 1.00 72.00 211 GLY A CA 1
ATOM 1694 C C . GLY A 1 211 ? 1.360 2.934 1.880 1.00 72.00 211 GLY A C 1
ATOM 1695 O O . GLY A 1 211 ? 1.838 3.464 2.877 1.00 72.00 211 GLY A O 1
ATOM 1696 N N . VAL A 1 212 ? 2.009 1.975 1.207 1.00 74.56 212 VAL A N 1
ATOM 1697 C CA . VAL A 1 212 ? 3.327 1.427 1.590 1.00 74.56 212 VAL A CA 1
ATOM 1698 C C . VAL A 1 212 ? 4.398 1.761 0.555 1.00 74.56 212 VAL A C 1
ATOM 1700 O O . VAL A 1 212 ? 5.553 1.963 0.915 1.00 74.56 212 VAL A O 1
ATOM 1703 N N . ALA A 1 213 ? 4.040 1.839 -0.725 1.00 83.62 213 ALA A N 1
ATOM 1704 C CA . ALA A 1 213 ? 4.946 2.227 -1.797 1.00 83.62 213 ALA A CA 1
ATOM 1705 C C . ALA A 1 213 ? 4.197 2.952 -2.919 1.00 83.62 213 ALA A C 1
ATOM 1707 O O . ALA A 1 213 ? 2.991 2.781 -3.088 1.00 83.62 213 ALA A O 1
ATOM 1708 N N . HIS A 1 214 ? 4.930 3.722 -3.718 1.00 88.56 214 HIS A N 1
ATOM 1709 C CA . HIS A 1 214 ? 4.458 4.177 -5.021 1.00 88.56 214 HIS A CA 1
ATOM 1710 C C . HIS A 1 214 ? 4.821 3.137 -6.080 1.00 88.56 214 HIS A C 1
ATOM 1712 O O . HIS A 1 214 ? 5.988 2.756 -6.185 1.00 88.56 214 HIS A O 1
ATOM 1718 N N . VAL A 1 215 ? 3.839 2.689 -6.863 1.00 92.31 215 VAL A N 1
ATOM 1719 C CA . VAL A 1 215 ? 4.032 1.684 -7.915 1.00 92.31 215 VAL A CA 1
ATOM 1720 C C . VAL A 1 215 ? 3.967 2.355 -9.283 1.00 92.31 215 VAL A C 1
ATOM 1722 O O . VAL A 1 215 ? 2.946 2.926 -9.665 1.00 92.31 215 VAL A O 1
ATOM 1725 N N . TYR A 1 216 ? 5.073 2.262 -10.014 1.00 95.38 216 TYR A N 1
ATOM 1726 C CA . TYR A 1 216 ? 5.219 2.743 -11.378 1.00 95.38 216 TYR A CA 1
ATOM 1727 C C . TYR A 1 216 ? 5.406 1.567 -12.325 1.00 95.38 216 TYR A C 1
ATOM 1729 O O . TYR A 1 216 ? 6.147 0.629 -12.021 1.00 95.38 216 TYR A O 1
ATOM 1737 N N . VAL A 1 217 ? 4.763 1.638 -13.483 1.00 96.44 217 VAL A N 1
ATOM 1738 C CA . VAL A 1 217 ? 4.814 0.592 -14.508 1.00 96.44 217 VAL A CA 1
ATOM 1739 C C . VAL A 1 217 ? 5.194 1.235 -15.832 1.00 96.44 217 VAL A C 1
ATOM 1741 O O . VAL A 1 217 ? 4.582 2.220 -16.224 1.00 96.44 217 VAL A O 1
ATOM 1744 N N . MET A 1 218 ? 6.207 0.715 -16.516 1.00 96.44 218 MET A N 1
ATOM 1745 C CA . MET A 1 218 ? 6.560 1.181 -17.863 1.00 96.44 218 MET A CA 1
ATOM 1746 C C . MET A 1 218 ? 5.462 0.791 -18.859 1.00 96.44 218 MET A C 1
ATOM 1748 O O . MET A 1 218 ? 4.927 -0.311 -18.770 1.00 96.44 218 MET A O 1
ATOM 1752 N N . SER A 1 219 ? 5.112 1.677 -19.795 1.00 95.50 219 SER A N 1
ATOM 1753 C CA . SER A 1 219 ? 4.088 1.398 -20.812 1.00 95.50 219 SER A CA 1
ATOM 1754 C C . SER A 1 219 ? 4.495 0.289 -21.774 1.00 95.50 219 SER A C 1
ATOM 1756 O O . SER A 1 219 ? 3.645 -0.472 -22.224 1.00 95.50 219 SER A O 1
ATOM 1758 N N . ASP A 1 220 ? 5.789 0.180 -22.052 1.00 94.25 220 ASP A N 1
ATOM 1759 C CA . ASP A 1 220 ? 6.382 -0.718 -23.036 1.00 94.25 220 ASP A CA 1
ATOM 1760 C C . ASP A 1 220 ? 7.905 -0.787 -22.808 1.00 94.25 220 ASP A C 1
ATOM 1762 O O . ASP A 1 220 ? 8.446 -0.136 -21.903 1.00 94.25 220 ASP A O 1
ATOM 1766 N N . SER A 1 221 ? 8.596 -1.610 -23.596 1.00 91.31 221 SER A N 1
ATOM 1767 C CA . SER A 1 221 ? 10.036 -1.807 -23.448 1.00 91.31 221 SER A CA 1
ATOM 1768 C C . SER A 1 221 ? 10.882 -0.608 -23.905 1.00 91.31 221 SER A C 1
ATOM 1770 O O . SER A 1 221 ? 12.003 -0.461 -23.420 1.00 91.31 221 SER A O 1
ATOM 1772 N N . SER A 1 222 ? 10.389 0.268 -24.797 1.00 91.19 222 SER A 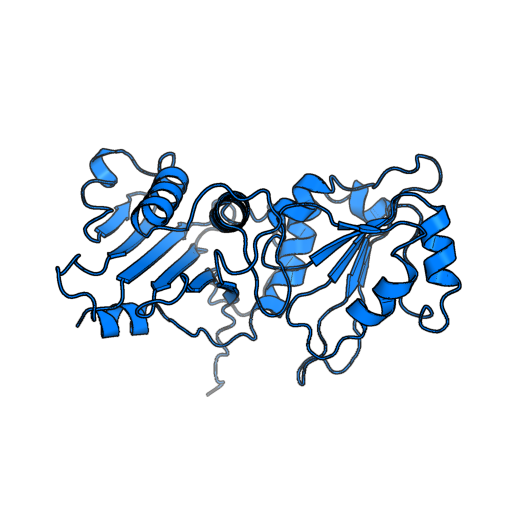N 1
ATOM 1773 C CA . SER A 1 222 ? 11.165 1.429 -25.279 1.00 91.19 222 SER A CA 1
ATOM 1774 C C . SER A 1 222 ? 11.372 2.459 -24.163 1.00 91.19 222 SER A C 1
ATOM 1776 O O . SER A 1 222 ? 12.420 3.103 -24.069 1.00 91.19 222 SER A O 1
ATOM 1778 N N . VAL A 1 223 ? 10.416 2.555 -23.235 1.00 91.88 223 VAL A N 1
ATOM 1779 C CA . VAL A 1 223 ? 10.531 3.400 -22.039 1.00 91.88 223 VAL A CA 1
ATOM 1780 C C . VAL A 1 223 ? 11.720 2.988 -21.168 1.00 91.88 223 VAL A C 1
ATOM 1782 O O . VAL A 1 223 ? 12.366 3.849 -20.558 1.00 91.88 223 VAL A O 1
ATOM 1785 N N . SER A 1 224 ? 12.057 1.694 -21.121 1.00 87.88 224 SER A N 1
ATOM 1786 C CA . SER A 1 224 ? 13.262 1.229 -20.431 1.00 87.88 224 SER A CA 1
ATOM 1787 C C . SER A 1 224 ? 14.516 1.859 -21.040 1.00 87.88 224 SER A C 1
ATOM 1789 O O . SER A 1 224 ? 15.347 2.380 -20.295 1.00 87.88 224 SER A O 1
ATOM 1791 N N . ASP A 1 225 ? 14.624 1.902 -22.371 1.00 86.44 225 ASP A N 1
ATOM 1792 C CA . ASP A 1 225 ? 15.752 2.509 -23.096 1.00 86.44 225 ASP A CA 1
ATOM 1793 C C . ASP A 1 225 ? 15.878 4.009 -22.825 1.00 86.44 225 ASP A C 1
ATOM 1795 O O . ASP A 1 225 ? 16.977 4.521 -22.587 1.00 86.44 225 ASP A O 1
ATOM 1799 N N . LEU A 1 226 ? 14.753 4.721 -22.767 1.00 87.44 226 LEU A N 1
ATOM 1800 C CA . LEU A 1 226 ? 14.738 6.133 -22.386 1.00 87.44 226 LEU A CA 1
ATOM 1801 C C . LEU A 1 226 ? 15.252 6.347 -20.958 1.00 87.44 226 LEU A C 1
ATOM 1803 O O . LEU A 1 226 ? 16.025 7.278 -20.713 1.00 87.44 226 LEU A O 1
ATOM 1807 N N . LEU A 1 227 ? 14.875 5.472 -20.020 1.00 86.62 227 LEU A N 1
ATOM 1808 C CA . LEU A 1 227 ? 15.399 5.517 -18.658 1.00 86.62 227 LEU A CA 1
ATOM 1809 C C . LEU A 1 227 ? 16.899 5.203 -18.626 1.00 86.62 227 LEU A C 1
ATOM 1811 O O . LEU A 1 227 ? 17.625 5.878 -17.901 1.00 86.62 227 LEU A O 1
ATOM 1815 N N . TYR A 1 228 ? 17.380 4.236 -19.416 1.00 84.38 228 TYR A N 1
ATOM 1816 C CA . TYR A 1 228 ? 18.802 3.882 -19.519 1.00 84.38 228 TYR A CA 1
ATOM 1817 C C . TYR A 1 228 ? 19.665 5.025 -20.051 1.00 84.38 228 TYR A C 1
ATOM 1819 O O . TYR A 1 228 ? 20.776 5.229 -19.563 1.00 84.38 228 TYR A O 1
ATOM 1827 N N . ASN A 1 229 ? 19.153 5.795 -21.007 1.00 82.81 229 ASN A N 1
ATOM 1828 C CA . ASN A 1 229 ? 19.879 6.910 -21.613 1.00 82.81 229 ASN A CA 1
ATOM 1829 C C . ASN A 1 229 ? 19.860 8.189 -20.758 1.00 82.81 229 ASN A C 1
ATOM 1831 O O . ASN A 1 229 ? 20.521 9.173 -21.093 1.00 82.81 229 ASN A O 1
ATOM 1835 N N . HIS A 1 230 ? 19.127 8.202 -19.641 1.00 81.69 230 HIS A N 1
ATOM 1836 C CA . HIS A 1 230 ? 19.098 9.351 -18.744 1.00 81.69 230 HIS A CA 1
ATOM 1837 C C . HIS A 1 230 ? 20.449 9.518 -18.007 1.00 81.69 230 HIS A C 1
ATOM 1839 O O . HIS A 1 230 ? 20.962 8.543 -17.466 1.00 81.69 230 HIS A O 1
ATOM 1845 N N . PRO A 1 231 ? 21.016 10.732 -17.856 1.00 74.62 231 PRO A N 1
ATOM 1846 C CA . PRO A 1 231 ? 22.334 10.930 -17.225 1.00 74.62 231 PRO A CA 1
ATOM 1847 C C . PRO A 1 231 ? 22.465 10.398 -15.787 1.00 74.62 231 PRO A C 1
ATOM 1849 O O . PRO A 1 231 ? 23.558 10.115 -15.311 1.00 74.62 231 PRO A O 1
ATOM 1852 N N . MET A 1 232 ? 21.338 10.254 -15.088 1.00 70.12 232 MET A N 1
ATOM 1853 C CA . MET A 1 232 ? 21.271 9.739 -13.713 1.00 70.12 232 MET A CA 1
ATOM 1854 C C . MET A 1 232 ? 20.985 8.224 -13.633 1.00 70.12 232 MET A C 1
ATOM 1856 O O . MET A 1 232 ? 20.775 7.710 -12.540 1.00 70.12 232 MET A O 1
ATOM 1860 N N . SER A 1 233 ? 20.932 7.507 -14.764 1.00 65.56 233 SER A N 1
ATOM 1861 C CA . SER A 1 233 ? 20.364 6.151 -14.912 1.00 65.56 233 SER A CA 1
ATOM 1862 C C . SER A 1 233 ? 21.191 4.984 -14.383 1.00 65.56 233 SER A C 1
ATOM 1864 O O . SER A 1 233 ? 20.666 3.869 -14.321 1.00 65.56 233 SER A O 1
ATOM 1866 N N . GLY A 1 234 ? 22.466 5.195 -14.034 1.00 64.88 234 GLY A N 1
ATOM 1867 C CA . GLY A 1 234 ? 23.434 4.110 -13.820 1.00 64.88 234 GLY A CA 1
ATOM 1868 C C . GLY A 1 234 ? 22.935 2.994 -12.892 1.00 64.88 234 GLY A C 1
ATOM 1869 O O . GLY A 1 234 ? 23.116 1.812 -13.188 1.00 64.88 234 GLY A O 1
ATOM 1870 N N . SER A 1 235 ? 22.210 3.359 -11.831 1.00 69.56 235 SER A N 1
ATOM 1871 C CA . SER A 1 235 ? 21.602 2.458 -10.843 1.00 69.56 235 SER A CA 1
ATOM 1872 C C . SER A 1 235 ? 20.078 2.287 -10.985 1.00 69.56 235 SER A C 1
ATOM 1874 O O . SER A 1 235 ? 19.424 1.837 -10.056 1.00 69.56 235 SER A O 1
ATOM 1876 N N . MET A 1 236 ? 19.462 2.619 -12.124 1.00 80.12 236 MET A N 1
ATOM 1877 C CA . MET A 1 236 ? 17.997 2.525 -12.321 1.00 80.12 236 MET A CA 1
ATOM 1878 C C . MET A 1 236 ? 17.561 1.486 -13.360 1.00 80.12 236 MET A C 1
ATOM 1880 O O . MET A 1 236 ? 16.373 1.332 -13.620 1.00 80.12 236 MET A O 1
ATOM 1884 N N . ARG A 1 237 ? 18.511 0.721 -13.904 1.00 85.12 237 ARG A N 1
ATOM 1885 C CA . ARG A 1 237 ? 18.295 -0.365 -14.876 1.00 85.12 237 ARG A CA 1
ATOM 1886 C C . ARG A 1 237 ? 17.108 -1.292 -14.525 1.00 85.12 237 ARG A C 1
ATOM 1888 O O . ARG A 1 237 ? 17.182 -2.032 -13.549 1.00 85.12 237 ARG A O 1
ATOM 1895 N N . CYS A 1 238 ? 16.042 -1.296 -15.311 1.00 89.62 238 CYS A N 1
ATOM 1896 C CA . CYS A 1 238 ? 14.892 -2.186 -15.122 1.00 89.62 238 CYS A CA 1
ATOM 1897 C C . CYS A 1 238 ? 14.333 -2.511 -16.508 1.00 89.62 238 CYS A C 1
ATOM 1899 O O . CYS A 1 238 ? 13.932 -1.585 -17.208 1.00 89.62 238 CYS A O 1
ATOM 1901 N N . SER A 1 239 ? 14.386 -3.773 -16.924 1.00 91.69 239 SER A N 1
ATOM 1902 C CA . SER A 1 239 ? 13.966 -4.211 -18.260 1.00 91.69 239 SER A CA 1
ATOM 1903 C C . SER A 1 239 ? 13.473 -5.651 -18.252 1.00 91.69 239 SER A C 1
ATOM 1905 O O . SER A 1 239 ? 13.676 -6.379 -17.284 1.00 91.69 239 SER A O 1
ATOM 1907 N N . ASP A 1 240 ? 12.835 -6.051 -19.351 1.00 92.31 240 ASP A N 1
ATOM 1908 C CA . ASP A 1 240 ? 12.412 -7.422 -19.630 1.00 92.31 240 ASP A CA 1
ATOM 1909 C C . ASP A 1 240 ? 11.574 -8.080 -18.518 1.00 92.31 240 ASP A C 1
ATOM 1911 O O . ASP A 1 240 ? 11.728 -9.254 -18.180 1.00 92.31 240 ASP A O 1
ATOM 1915 N N . GLY A 1 241 ? 10.642 -7.321 -17.944 1.00 90.81 241 GLY A N 1
ATOM 1916 C CA . GLY A 1 241 ? 9.749 -7.815 -16.899 1.00 90.81 241 GLY A CA 1
ATOM 1917 C C . GLY A 1 241 ? 10.359 -7.822 -15.497 1.00 90.81 241 GLY A C 1
ATOM 1918 O O . GLY A 1 241 ? 9.786 -8.423 -14.586 1.00 90.81 241 GLY A O 1
ATOM 1919 N N . ASP A 1 242 ? 11.510 -7.178 -15.309 1.00 93.12 242 ASP A N 1
ATOM 1920 C CA . ASP A 1 242 ? 12.113 -6.939 -14.005 1.00 93.12 242 ASP A CA 1
ATOM 1921 C C . ASP A 1 242 ? 11.250 -6.013 -13.134 1.00 93.12 242 ASP A C 1
ATOM 1923 O O . ASP A 1 242 ? 10.520 -5.138 -13.615 1.00 93.12 242 ASP A O 1
ATOM 1927 N N . VAL A 1 243 ? 11.400 -6.181 -11.819 1.00 92.12 243 VAL A N 1
ATOM 1928 C CA . VAL A 1 243 ? 10.843 -5.296 -10.793 1.00 92.12 243 VAL A CA 1
ATOM 1929 C C . VAL A 1 243 ? 11.981 -4.749 -9.948 1.00 92.12 243 VAL A C 1
ATOM 1931 O O . VAL A 1 243 ? 12.744 -5.515 -9.355 1.00 92.12 243 VAL A O 1
ATOM 1934 N N . ARG A 1 244 ? 12.073 -3.424 -9.843 1.00 91.06 244 ARG A N 1
ATOM 1935 C CA . ARG A 1 244 ? 13.091 -2.725 -9.056 1.00 91.06 244 ARG A CA 1
ATOM 1936 C C . ARG A 1 244 ? 12.464 -1.949 -7.908 1.00 91.06 244 ARG A C 1
ATOM 1938 O O . ARG A 1 244 ? 11.432 -1.307 -8.060 1.00 91.06 244 ARG A O 1
ATOM 1945 N N . LEU A 1 245 ? 13.115 -2.003 -6.755 1.00 89.00 245 LEU A N 1
ATOM 1946 C CA . LEU A 1 245 ? 12.734 -1.299 -5.540 1.00 89.00 245 LEU A CA 1
ATOM 1947 C C . LEU A 1 245 ? 13.762 -0.217 -5.218 1.00 89.00 245 LEU A C 1
ATOM 1949 O O . LEU A 1 245 ? 14.946 -0.519 -5.077 1.00 89.00 245 LEU A O 1
ATOM 1953 N N . PHE A 1 246 ? 13.279 1.006 -5.016 1.00 87.06 246 PHE A N 1
ATOM 1954 C CA . PHE A 1 246 ? 14.043 2.147 -4.528 1.00 87.06 246 PHE A CA 1
ATOM 1955 C C . PHE A 1 246 ? 13.551 2.546 -3.135 1.00 87.06 246 PHE A C 1
ATOM 1957 O O . PHE A 1 246 ? 12.421 3.011 -2.945 1.00 87.06 246 PHE A O 1
ATOM 1964 N N . LEU A 1 247 ? 14.411 2.377 -2.137 1.00 83.94 247 LEU A N 1
ATOM 1965 C CA . LEU A 1 247 ? 14.123 2.737 -0.748 1.00 83.94 247 LEU A CA 1
ATOM 1966 C C . LEU A 1 247 ? 14.311 4.244 -0.523 1.00 83.94 247 LEU A C 1
ATOM 1968 O O . LEU A 1 247 ? 15.090 4.852 -1.257 1.00 83.94 247 LEU A O 1
ATOM 1972 N N . PRO A 1 248 ? 13.575 4.875 0.407 1.00 79.00 248 PRO A N 1
ATOM 1973 C CA . PRO A 1 248 ? 13.853 6.254 0.802 1.00 79.00 248 PRO A CA 1
ATOM 1974 C C . PRO A 1 248 ? 15.232 6.345 1.474 1.00 79.00 248 PRO A C 1
ATOM 1976 O O . PRO A 1 248 ? 15.673 5.390 2.120 1.00 79.00 248 PRO A O 1
ATOM 1979 N N . VAL A 1 249 ? 15.909 7.482 1.310 1.00 71.81 249 VAL A N 1
ATOM 1980 C CA . VAL A 1 249 ? 17.187 7.760 1.982 1.00 71.81 249 VAL A CA 1
ATOM 1981 C C . VAL A 1 249 ? 16.881 8.264 3.388 1.00 71.81 249 VAL A C 1
ATOM 1983 O O . VAL A 1 249 ? 16.144 9.234 3.543 1.00 71.81 249 VAL A O 1
ATOM 1986 N N . ASN A 1 250 ? 17.429 7.617 4.413 1.00 66.56 250 ASN A N 1
ATOM 1987 C CA . ASN A 1 250 ? 17.356 8.090 5.795 1.00 66.56 250 ASN A CA 1
ATOM 1988 C C . ASN A 1 250 ? 18.673 7.796 6.529 1.00 66.56 250 ASN A C 1
ATOM 1990 O O . ASN A 1 250 ? 19.527 7.073 6.016 1.00 66.56 250 ASN A O 1
ATOM 1994 N N . GLU A 1 251 ? 18.839 8.347 7.733 1.00 56.66 251 GLU A N 1
ATOM 1995 C CA . GLU A 1 251 ? 20.063 8.195 8.542 1.00 56.66 251 GLU A CA 1
ATOM 1996 C C . GLU A 1 251 ? 20.433 6.725 8.812 1.00 56.66 251 GLU A C 1
ATOM 1998 O O . GLU A 1 251 ? 21.602 6.392 8.982 1.00 56.66 251 GLU A O 1
ATOM 2003 N N . GLN A 1 252 ? 19.444 5.826 8.803 1.00 52.59 252 GLN A N 1
ATOM 2004 C CA . GLN A 1 252 ? 19.619 4.391 9.046 1.00 52.59 252 GLN A CA 1
ATOM 2005 C C . GLN A 1 252 ? 19.944 3.591 7.773 1.00 52.59 252 GLN A C 1
ATOM 2007 O O . GLN A 1 252 ? 20.274 2.406 7.848 1.00 52.59 252 GLN A O 1
ATOM 2012 N N . ASN A 1 253 ? 19.831 4.209 6.596 1.00 56.81 253 ASN A N 1
ATOM 2013 C CA . ASN A 1 253 ? 19.981 3.565 5.299 1.00 56.81 253 ASN A CA 1
ATOM 2014 C C . ASN A 1 253 ? 20.602 4.561 4.301 1.00 56.81 253 ASN A C 1
ATOM 2016 O O . ASN A 1 253 ? 20.001 4.920 3.288 1.00 56.81 253 ASN A O 1
ATOM 2020 N N . SER A 1 254 ? 21.813 5.025 4.639 1.00 50.66 254 SER A N 1
ATOM 2021 C CA . SER A 1 254 ? 22.603 6.002 3.872 1.00 50.66 254 SER A CA 1
ATOM 2022 C C . SER A 1 254 ? 23.045 5.492 2.500 1.00 50.66 254 SER A C 1
ATOM 2024 O O . SER A 1 254 ? 23.317 6.286 1.603 1.00 50.66 254 SER A O 1
ATOM 2026 N N . ASP A 1 255 ? 23.095 4.171 2.326 1.00 49.84 255 ASP A N 1
ATOM 2027 C CA . ASP A 1 255 ? 23.388 3.550 1.043 1.00 49.84 255 ASP A CA 1
ATOM 2028 C C . ASP A 1 255 ? 22.087 3.343 0.267 1.00 49.84 255 ASP A C 1
ATOM 2030 O O . ASP A 1 255 ? 21.153 2.697 0.755 1.00 49.84 255 ASP A O 1
ATOM 2034 N N . PHE A 1 256 ? 22.047 3.836 -0.973 1.00 50.88 256 PHE A N 1
ATOM 2035 C CA . PHE A 1 256 ? 20.994 3.549 -1.947 1.00 50.88 256 PHE A CA 1
ATOM 2036 C C . PHE A 1 256 ? 20.962 2.035 -2.233 1.00 50.88 256 PHE A C 1
ATOM 2038 O O . PHE A 1 256 ? 21.572 1.536 -3.175 1.00 50.88 256 PHE A O 1
ATOM 2045 N N . LYS A 1 257 ? 20.286 1.263 -1.377 1.00 56.38 257 LYS A N 1
ATOM 2046 C CA . LYS A 1 257 ? 20.102 -0.179 -1.562 1.00 56.38 257 LYS A CA 1
ATOM 2047 C C . LYS A 1 257 ? 18.908 -0.388 -2.472 1.00 56.38 257 LYS A C 1
ATOM 2049 O O . LYS A 1 257 ? 17.770 -0.482 -2.013 1.00 56.38 257 LYS A O 1
ATOM 2054 N N . ASP A 1 258 ? 19.172 -0.451 -3.767 1.00 62.34 258 ASP A N 1
ATOM 2055 C CA . ASP A 1 258 ? 18.198 -0.980 -4.702 1.00 62.34 258 ASP A CA 1
ATOM 2056 C C . ASP A 1 258 ? 18.133 -2.510 -4.604 1.00 62.34 258 ASP A C 1
ATOM 2058 O O . ASP A 1 258 ? 19.087 -3.211 -4.260 1.00 62.34 258 ASP A O 1
ATOM 2062 N N . ARG A 1 259 ? 16.942 -3.056 -4.842 1.00 74.62 259 ARG A N 1
ATOM 2063 C CA . ARG A 1 259 ? 16.766 -4.495 -5.056 1.00 74.62 259 ARG A CA 1
ATOM 2064 C C . ARG A 1 259 ? 16.087 -4.684 -6.392 1.00 74.62 259 ARG A C 1
ATOM 2066 O O . ARG A 1 259 ? 15.081 -4.035 -6.653 1.00 74.62 259 ARG A O 1
ATOM 2073 N N . SER A 1 260 ? 16.641 -5.563 -7.217 1.00 80.56 260 SER A N 1
ATOM 2074 C CA . SER A 1 260 ? 16.032 -5.970 -8.480 1.00 80.56 260 SER A CA 1
ATOM 2075 C C . SER A 1 260 ? 15.656 -7.447 -8.416 1.00 80.56 260 SER A C 1
ATOM 2077 O O . SER A 1 260 ? 16.445 -8.286 -7.969 1.00 80.56 260 SER A O 1
ATOM 2079 N N . TRP A 1 261 ? 14.438 -7.755 -8.850 1.00 87.38 261 TRP A N 1
ATOM 2080 C CA . TRP A 1 261 ? 13.966 -9.109 -9.095 1.00 87.38 261 TRP A CA 1
ATOM 2081 C C . TRP A 1 261 ? 13.779 -9.300 -10.586 1.00 87.38 261 TRP A C 1
ATOM 2083 O O . TRP A 1 261 ? 13.044 -8.548 -11.219 1.00 87.38 261 TRP A O 1
ATOM 2093 N N . ARG A 1 262 ? 14.408 -10.350 -11.115 1.00 88.12 262 ARG A N 1
ATOM 2094 C CA . ARG A 1 262 ? 14.255 -10.715 -12.519 1.00 88.12 262 ARG A CA 1
ATOM 2095 C C . ARG A 1 262 ? 12.914 -11.377 -12.802 1.00 88.12 262 ARG A C 1
ATOM 2097 O O . ARG A 1 262 ? 12.403 -12.087 -11.931 1.00 88.12 262 ARG A O 1
ATOM 2104 N N . ALA A 1 263 ? 12.425 -11.273 -14.037 1.00 83.81 263 ALA A N 1
ATOM 2105 C CA . ALA A 1 263 ? 11.201 -11.937 -14.508 1.00 83.81 263 ALA A CA 1
ATOM 2106 C C . ALA A 1 263 ? 11.087 -13.419 -14.092 1.00 83.81 263 ALA A C 1
ATOM 2108 O O . ALA A 1 263 ? 10.047 -13.867 -13.602 1.00 83.81 263 ALA A O 1
ATOM 2109 N N . LYS A 1 264 ? 12.184 -14.185 -14.197 1.00 83.81 264 LYS A N 1
ATOM 2110 C CA . LYS A 1 264 ? 12.236 -15.598 -13.769 1.00 83.81 264 LYS A CA 1
ATOM 2111 C C . LYS A 1 264 ? 11.953 -15.784 -12.271 1.00 83.81 264 LYS A C 1
ATOM 2113 O O . LYS A 1 264 ? 11.277 -16.730 -11.884 1.00 83.81 264 LYS A O 1
ATOM 2118 N N . HIS A 1 265 ? 12.465 -14.894 -11.418 1.00 83.38 265 HIS A N 1
ATOM 2119 C CA . HIS A 1 265 ? 12.175 -14.955 -9.984 1.00 83.38 265 HIS A CA 1
ATOM 2120 C C . HIS A 1 265 ? 10.718 -14.596 -9.694 1.00 83.38 265 HIS A C 1
ATOM 2122 O O . HIS A 1 265 ? 10.101 -15.239 -8.848 1.00 83.38 265 HIS A O 1
ATOM 2128 N N . ILE A 1 266 ? 10.163 -13.615 -10.407 1.00 84.31 266 ILE A N 1
ATOM 2129 C CA . ILE A 1 266 ? 8.777 -13.167 -10.231 1.00 84.31 266 ILE A CA 1
ATOM 2130 C C . ILE A 1 266 ? 7.801 -14.284 -10.610 1.00 84.31 266 ILE A C 1
ATOM 2132 O O . ILE A 1 266 ? 6.938 -14.630 -9.811 1.00 84.31 266 ILE A O 1
ATOM 2136 N N . THR A 1 267 ? 7.986 -14.905 -11.776 1.00 83.62 267 THR A N 1
ATOM 2137 C CA . THR A 1 267 ? 7.163 -16.042 -12.236 1.00 83.62 267 THR A CA 1
ATOM 2138 C C . THR A 1 267 ? 7.247 -17.248 -11.303 1.00 83.62 267 THR A C 1
ATOM 2140 O O . THR A 1 267 ? 6.240 -17.905 -11.056 1.00 83.62 267 THR A O 1
ATOM 2143 N N . SER A 1 268 ? 8.425 -17.525 -10.734 1.00 79.25 268 SER A N 1
ATOM 2144 C CA . SER A 1 268 ? 8.594 -18.608 -9.754 1.00 79.25 268 SER A CA 1
ATOM 2145 C C . SER A 1 268 ? 7.993 -18.301 -8.376 1.00 79.25 268 SER A C 1
ATOM 2147 O O . SER A 1 268 ? 7.753 -19.213 -7.585 1.00 79.25 268 SER A O 1
ATOM 2149 N N . ALA A 1 269 ? 7.755 -17.025 -8.064 1.00 74.94 269 ALA A N 1
ATOM 2150 C CA . ALA A 1 269 ? 7.197 -16.601 -6.792 1.00 74.94 269 ALA A CA 1
ATOM 2151 C C . ALA A 1 269 ? 5.667 -16.656 -6.851 1.00 74.94 269 ALA A C 1
ATOM 2153 O O . ALA A 1 269 ? 5.006 -15.720 -7.305 1.00 74.94 269 ALA A O 1
ATOM 2154 N N . HIS A 1 270 ? 5.078 -17.732 -6.329 1.00 71.38 270 HIS A N 1
ATOM 2155 C CA . HIS A 1 270 ? 3.641 -17.740 -6.080 1.00 71.38 270 HIS A CA 1
ATOM 2156 C C . HIS A 1 270 ? 3.305 -16.584 -5.117 1.00 71.38 270 HIS A C 1
ATOM 2158 O O . HIS A 1 270 ? 3.822 -16.548 -4.001 1.00 71.38 270 HIS A O 1
ATOM 2164 N N . ARG A 1 271 ? 2.466 -15.629 -5.555 1.00 75.75 271 ARG A N 1
ATOM 2165 C CA . ARG A 1 271 ? 2.079 -14.416 -4.797 1.00 75.75 271 ARG A CA 1
ATOM 2166 C C . ARG A 1 271 ? 3.215 -13.396 -4.584 1.00 75.75 271 ARG A C 1
ATOM 2168 O O . ARG A 1 271 ? 3.513 -12.996 -3.455 1.00 75.75 271 ARG A O 1
ATOM 2175 N N . PHE A 1 272 ? 3.847 -12.951 -5.674 1.00 80.75 272 PHE A N 1
ATOM 2176 C CA . PHE A 1 272 ? 4.927 -11.949 -5.655 1.00 80.75 272 PHE A CA 1
ATOM 2177 C C . PHE A 1 272 ? 4.562 -10.630 -4.940 1.00 80.75 272 PHE A C 1
ATOM 2179 O O . PHE A 1 272 ? 5.399 -10.067 -4.234 1.00 80.75 272 PHE A O 1
ATOM 2186 N N . ASP A 1 273 ? 3.303 -10.192 -5.022 1.00 75.62 273 ASP A N 1
ATOM 2187 C CA . ASP A 1 273 ? 2.729 -9.077 -4.252 1.00 75.62 273 ASP A CA 1
ATOM 2188 C C . ASP A 1 273 ? 3.046 -9.186 -2.751 1.00 75.62 273 ASP A C 1
ATOM 2190 O O . ASP A 1 273 ? 3.459 -8.222 -2.100 1.00 75.62 273 ASP A O 1
ATOM 2194 N N . LYS A 1 274 ? 2.943 -10.397 -2.197 1.00 71.06 274 LYS A N 1
ATOM 2195 C CA . LYS A 1 274 ? 3.173 -10.643 -0.768 1.00 71.06 274 LYS A CA 1
ATOM 2196 C C . LYS A 1 274 ? 4.646 -10.719 -0.419 1.00 71.06 274 LYS A C 1
ATOM 2198 O O . LYS A 1 274 ? 5.045 -10.320 0.677 1.00 71.06 274 LYS A O 1
ATOM 2203 N N . VAL A 1 275 ? 5.466 -11.192 -1.356 1.00 74.88 275 VAL A N 1
ATOM 2204 C CA . VAL A 1 275 ? 6.925 -11.153 -1.227 1.00 74.88 275 VAL A CA 1
ATOM 2205 C C . VAL A 1 275 ? 7.406 -9.703 -1.171 1.00 74.88 275 VAL A C 1
ATOM 2207 O O . VAL A 1 275 ? 8.207 -9.376 -0.295 1.00 74.88 275 VAL A O 1
ATOM 2210 N N . LEU A 1 276 ? 6.891 -8.828 -2.041 1.00 75.06 276 LEU A N 1
ATOM 2211 C CA . LEU A 1 276 ? 7.205 -7.398 -2.025 1.00 75.06 276 LEU A CA 1
ATOM 2212 C C . LEU A 1 276 ? 6.788 -6.745 -0.708 1.00 75.06 276 LEU A C 1
ATOM 2214 O O . LEU A 1 276 ? 7.626 -6.136 -0.044 1.00 75.06 276 LEU A O 1
ATOM 2218 N N . LEU A 1 277 ? 5.538 -6.943 -0.282 1.00 69.69 277 LEU A N 1
ATOM 2219 C CA . LEU A 1 277 ? 5.036 -6.402 0.981 1.00 69.69 277 LEU A CA 1
ATOM 2220 C C . LEU A 1 277 ? 5.926 -6.808 2.168 1.00 69.69 277 LEU A C 1
ATOM 2222 O O . LEU A 1 277 ? 6.344 -5.961 2.955 1.00 69.69 277 LEU A O 1
ATOM 2226 N N . LYS A 1 278 ? 6.306 -8.090 2.251 1.00 67.00 278 LYS A N 1
ATOM 2227 C CA . LYS A 1 278 ? 7.221 -8.613 3.281 1.00 67.00 278 LYS A CA 1
ATOM 2228 C C . LYS A 1 278 ? 8.572 -7.899 3.290 1.00 67.00 278 LYS A C 1
ATOM 2230 O O . LYS A 1 278 ? 9.174 -7.722 4.346 1.00 67.00 278 LYS A O 1
ATOM 2235 N N . LYS A 1 279 ? 9.091 -7.538 2.116 1.00 71.25 279 LYS A N 1
ATOM 2236 C CA . LYS A 1 279 ? 10.377 -6.844 1.985 1.00 71.25 279 LYS A CA 1
ATOM 2237 C C . LYS A 1 279 ? 10.281 -5.360 2.322 1.00 71.25 279 LYS A C 1
ATOM 2239 O O . LYS A 1 279 ? 11.286 -4.803 2.751 1.00 71.25 279 LYS A O 1
ATOM 2244 N N . LEU A 1 280 ? 9.109 -4.759 2.143 1.00 70.75 280 LEU A N 1
ATOM 2245 C CA . LEU A 1 280 ? 8.840 -3.357 2.450 1.00 70.75 280 LEU A CA 1
ATOM 2246 C C . LEU A 1 280 ? 8.479 -3.110 3.914 1.00 70.75 280 LEU A C 1
ATOM 2248 O O . LEU A 1 280 ? 8.751 -2.025 4.416 1.00 70.75 280 LEU A O 1
ATOM 2252 N N . ALA A 1 281 ? 7.940 -4.119 4.601 1.00 61.00 281 ALA A N 1
ATOM 2253 C CA . ALA A 1 281 ? 7.508 -4.037 5.995 1.00 61.00 281 ALA A CA 1
ATOM 2254 C C . ALA A 1 281 ? 8.495 -3.362 6.971 1.00 61.00 281 ALA A C 1
ATOM 2256 O O . ALA A 1 281 ? 8.051 -2.592 7.819 1.00 61.00 281 ALA A O 1
ATOM 2257 N N . PRO A 1 282 ? 9.822 -3.578 6.874 1.00 56.22 282 PRO A N 1
ATOM 2258 C CA . PRO A 1 282 ? 10.767 -2.907 7.765 1.00 56.22 282 PRO A CA 1
ATOM 2259 C C . PRO A 1 282 ? 10.932 -1.403 7.494 1.00 56.22 282 PRO A C 1
ATOM 2261 O O . PRO A 1 282 ? 11.391 -0.676 8.363 1.00 56.22 282 PRO A O 1
ATOM 2264 N N . TYR A 1 283 ? 10.593 -0.919 6.299 1.00 56.66 283 TYR A N 1
ATOM 2265 C CA . TYR A 1 283 ? 10.823 0.475 5.891 1.00 56.66 283 TYR A CA 1
ATOM 2266 C C . TYR A 1 283 ? 9.641 1.397 6.192 1.00 56.66 283 TYR A C 1
ATOM 2268 O O . TYR A 1 283 ? 9.778 2.612 6.163 1.00 56.66 283 TYR A O 1
ATOM 2276 N N . SER A 1 284 ? 8.491 0.823 6.523 1.00 50.28 284 SER A N 1
ATOM 2277 C CA . SER A 1 284 ? 7.324 1.522 7.068 1.00 50.28 284 SER A CA 1
ATOM 2278 C C . SER A 1 284 ? 7.386 1.721 8.591 1.00 50.28 284 SER A C 1
ATOM 2280 O O . SER A 1 284 ? 6.428 2.223 9.164 1.00 50.28 284 SER A O 1
ATOM 2282 N N . LEU A 1 285 ? 8.484 1.310 9.244 1.00 41.09 285 LEU A N 1
ATOM 2283 C CA . LEU A 1 285 ? 8.679 1.376 10.701 1.00 41.09 285 LEU A CA 1
ATOM 2284 C C . LEU A 1 285 ? 9.101 2.749 11.229 1.00 41.09 285 LEU A C 1
ATOM 2286 O O . LEU A 1 285 ? 9.050 2.971 12.432 1.00 41.09 285 LEU A O 1
ATOM 2290 N N . THR A 1 286 ? 9.595 3.640 10.372 1.00 38.31 286 THR A N 1
ATOM 2291 C CA . THR A 1 286 ? 10.332 4.839 10.810 1.00 38.31 286 THR A CA 1
ATOM 2292 C C . THR A 1 286 ? 9.464 6.087 10.890 1.00 38.31 286 THR A C 1
ATOM 2294 O O . THR A 1 286 ? 9.955 7.187 10.652 1.00 38.31 286 THR A O 1
ATOM 2297 N N . ILE A 1 287 ? 8.165 5.929 11.120 1.00 44.41 287 ILE A N 1
ATOM 2298 C CA . ILE A 1 287 ? 7.241 7.058 11.168 1.00 44.41 287 ILE A CA 1
ATOM 2299 C C . ILE A 1 287 ? 6.619 7.026 12.544 1.00 44.41 287 ILE A C 1
ATOM 2301 O O . ILE A 1 287 ? 5.836 6.126 12.843 1.00 44.41 287 ILE A O 1
ATOM 2305 N N . ASP A 1 288 ? 7.048 7.970 13.379 1.00 40.22 288 ASP A N 1
ATOM 2306 C CA . ASP A 1 288 ? 6.446 8.195 14.681 1.00 40.22 288 ASP A CA 1
ATOM 2307 C C . ASP A 1 288 ? 4.943 8.394 14.471 1.00 40.22 288 ASP A C 1
ATOM 2309 O O . ASP A 1 288 ? 4.509 9.194 13.636 1.00 40.22 288 ASP A O 1
ATOM 2313 N N . SER A 1 289 ? 4.159 7.588 15.181 1.00 36.75 289 SER A N 1
ATOM 2314 C CA . SER A 1 289 ? 2.708 7.677 15.155 1.00 36.75 289 SER A CA 1
ATOM 2315 C C . SER A 1 289 ? 2.298 9.032 15.720 1.00 36.75 289 SER A C 1
ATOM 2317 O O . SER A 1 289 ? 2.754 9.410 16.800 1.00 36.75 289 SER A O 1
ATOM 2319 N N . TYR A 1 290 ? 1.473 9.781 14.988 1.00 40.59 290 TYR A N 1
ATOM 2320 C CA . TYR A 1 290 ? 0.949 11.058 15.482 1.00 40.59 290 TYR A CA 1
ATOM 2321 C C . TYR A 1 290 ? -0.213 10.840 16.449 1.00 40.59 290 TYR A C 1
ATOM 2323 O O . TYR A 1 290 ? -0.508 11.724 17.252 1.00 40.59 290 TYR A O 1
ATOM 2331 N N . VAL A 1 291 ? -0.885 9.692 16.323 1.00 45.41 291 VAL A N 1
ATOM 2332 C CA . VAL A 1 291 ? -2.035 9.303 17.130 1.00 45.41 291 VAL A CA 1
ATOM 2333 C C . VAL A 1 291 ? -1.934 7.811 17.456 1.00 45.41 291 VAL A C 1
ATOM 2335 O O . VAL A 1 291 ? -2.359 6.951 16.684 1.00 45.41 291 VAL A O 1
ATOM 2338 N N . THR A 1 292 ? -1.378 7.492 18.621 1.00 49.25 292 THR A N 1
ATOM 2339 C CA . THR A 1 292 ? -1.415 6.140 19.186 1.00 49.25 292 THR A CA 1
ATOM 2340 C C . THR A 1 292 ? -2.807 5.841 19.744 1.00 49.25 292 THR A C 1
ATOM 2342 O O . THR A 1 292 ? -3.540 6.750 20.126 1.00 49.25 292 THR A O 1
ATOM 2345 N N . MET A 1 293 ? -3.185 4.564 19.866 1.00 51.75 293 MET A N 1
ATOM 2346 C CA . MET A 1 293 ? -4.418 4.204 20.589 1.00 51.75 293 MET A CA 1
ATOM 2347 C C . MET A 1 293 ? -4.406 4.703 22.032 1.00 51.75 293 MET A C 1
ATOM 2349 O O . MET A 1 293 ? -5.463 4.996 22.572 1.00 51.75 293 MET A O 1
ATOM 2353 N N . ASP A 1 294 ? -3.231 4.835 22.648 1.00 53.69 294 ASP A N 1
ATOM 2354 C CA . ASP A 1 294 ? -3.117 5.431 23.975 1.00 53.69 294 ASP A CA 1
ATOM 2355 C C . ASP A 1 294 ? -3.424 6.930 23.936 1.00 53.69 294 ASP A C 1
ATOM 2357 O O . ASP A 1 294 ? -4.161 7.396 24.792 1.00 53.69 294 ASP A O 1
ATOM 2361 N N . GLN A 1 295 ? -3.003 7.658 22.898 1.00 52.91 295 GLN A N 1
ATOM 2362 C CA . GLN A 1 295 ? -3.413 9.049 22.674 1.00 52.91 295 GLN A CA 1
ATOM 2363 C C . GLN A 1 295 ? -4.910 9.167 22.349 1.00 52.91 295 GLN A C 1
ATOM 2365 O O . GLN A 1 295 ? -5.557 10.087 22.832 1.00 52.91 295 GLN A O 1
ATOM 2370 N N . VAL A 1 296 ? -5.499 8.234 21.587 1.00 51.88 296 VAL A N 1
ATOM 2371 C CA . VAL A 1 296 ? -6.964 8.175 21.376 1.00 51.88 296 VAL A CA 1
ATOM 2372 C C . VAL A 1 296 ? -7.697 7.921 22.692 1.00 5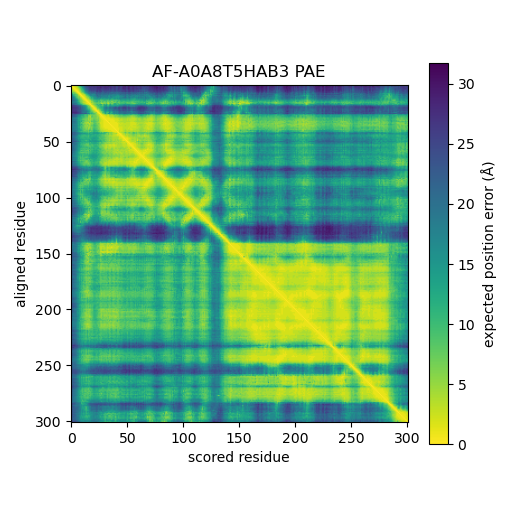1.88 296 VAL A C 1
ATOM 2374 O O . VAL A 1 296 ? -8.691 8.579 22.978 1.00 51.88 296 VAL A O 1
ATOM 2377 N N . ARG A 1 297 ? -7.192 7.008 23.528 1.00 56.34 297 ARG A N 1
ATOM 2378 C CA . ARG A 1 297 ? -7.738 6.738 24.866 1.00 56.34 297 ARG A CA 1
ATOM 2379 C C . ARG A 1 297 ? -7.561 7.927 25.807 1.00 56.34 297 ARG A C 1
ATOM 2381 O O . ARG A 1 297 ? -8.448 8.176 26.611 1.00 56.34 297 ARG A O 1
ATOM 2388 N N . GLU A 1 298 ? -6.444 8.645 25.728 1.00 58.00 298 GLU A N 1
ATOM 2389 C CA . GLU A 1 298 ? -6.211 9.887 26.472 1.00 58.00 298 GLU A CA 1
ATOM 2390 C C . GLU A 1 298 ? -7.166 10.993 26.021 1.00 58.00 298 GLU A C 1
ATOM 2392 O O . GLU A 1 298 ? -7.703 11.685 26.871 1.00 58.00 298 GLU A O 1
ATOM 2397 N N . MET A 1 299 ? -7.453 11.107 24.719 1.00 52.44 299 MET A N 1
ATOM 2398 C CA . MET A 1 299 ? -8.459 12.034 24.177 1.00 52.44 299 MET A CA 1
ATOM 2399 C C . MET A 1 299 ? -9.905 11.682 24.576 1.00 52.44 299 MET A C 1
ATOM 2401 O O . MET A 1 299 ? -10.796 12.514 24.423 1.00 52.44 299 MET A O 1
ATOM 2405 N N . HIS A 1 300 ? -10.148 10.463 25.062 1.00 47.69 300 HIS A N 1
ATOM 2406 C CA . HIS A 1 300 ? -11.451 9.994 25.546 1.00 47.69 300 HIS A CA 1
ATOM 2407 C C . HIS A 1 300 ? -11.624 10.142 27.070 1.00 47.69 300 HIS A C 1
ATOM 2409 O O . HIS A 1 300 ? -12.742 10.028 27.573 1.00 47.69 300 HIS A O 1
ATOM 2415 N N . ARG A 1 301 ? -10.539 10.333 27.828 1.00 53.22 301 ARG A N 1
ATOM 2416 C CA . ARG A 1 301 ? -10.583 10.496 29.291 1.00 53.22 301 ARG A CA 1
ATOM 2417 C C . ARG A 1 301 ? -10.795 11.949 29.686 1.00 53.22 301 ARG A C 1
ATOM 2419 O O . ARG A 1 301 ? -11.502 12.142 30.697 1.00 53.22 301 ARG A O 1
#

Radius of gyration: 20.63 Å; Cα contacts (8 Å, |Δi|>4): 546; chains: 1; bounding box: 48×44×58 Å